Protein AF-A0A2V9P6G7-F1 (afdb_monomer)

Foldseek 3Di:
DCQQQVDDDDDDALEAEDEDEDQDCVVVVVVQVVVVVVVQWADDPPPQWIWGQDPPRRTRIYGHHYDHNQDDVQWHAHDDVSPDIDGNQLVVLQQVPFDWGDPDPPDIDTDGDLLSVLLRLLRVCLVPVVVCVSVVVNLCSLQCQCSRPNVVVCVPPVVVLCVVVVNPSSSSRNVVSVVVNVVSHDPVSVVVSVVSVVD

Nearest PDB structures (foldseek):
  1r9c-assembly1_A  TM=4.355E-01  e=5.573E+00  Mesorhizobium loti
  2p7q-assembly4_B  TM=4.528E-01  e=8.979E+00  Listeria monocytogenes EGD-e
  5obv-assembly1_A  TM=2.017E-01  e=7.970E+00  Mycoplasmoides genitalium G37

Secondary structure (DSSP, 8-state):
-HHHH-PPP-S---EEEEEEEESSHHHHHHHHHHHHHTTSEEE-SSTTEEEEE-GGG-EEEEEEEEEETT-BTTEEE-TTT---EEE-TTHHHHHHTPEEEEEETTEEEEE--HHHHHHHHHHHHHHTGGG--SHHHHHHHHHHSTTTTTHHHHHHT-HHHHHHTTT-HHHHHHHHHHHHHHHHS-HHHHHHHHHHHH-

Structure (mmCIF, N/CA/C/O backbone):
data_AF-A0A2V9P6G7-F1
#
_entry.id   AF-A0A2V9P6G7-F1
#
loop_
_atom_site.group_PDB
_atom_site.id
_atom_site.type_symbol
_atom_site.label_atom_id
_atom_site.label_alt_id
_atom_site.label_comp_id
_atom_site.label_asym_id
_atom_site.label_entity_id
_atom_site.label_seq_id
_atom_site.pdbx_PDB_ins_code
_atom_site.Cartn_x
_atom_site.Cartn_y
_atom_site.Cartn_z
_atom_site.occupancy
_atom_site.B_iso_or_equiv
_atom_site.auth_seq_id
_atom_site.auth_comp_id
_atom_site.auth_asym_id
_atom_site.auth_atom_id
_atom_site.pdbx_PDB_model_num
ATOM 1 N N . LEU A 1 1 ? 5.703 -11.146 0.664 1.00 52.84 1 LEU A N 1
ATOM 2 C CA . LEU A 1 1 ? 6.787 -11.744 -0.151 1.00 52.84 1 LEU A CA 1
ATOM 3 C C . LEU A 1 1 ? 6.918 -13.247 0.085 1.00 52.84 1 LEU A C 1
ATOM 5 O O . LEU A 1 1 ? 7.016 -13.969 -0.888 1.00 52.84 1 LEU A O 1
ATOM 9 N N . GLU A 1 2 ? 6.855 -13.735 1.324 1.00 52.25 2 GLU A N 1
ATOM 10 C CA . GLU A 1 2 ? 6.930 -15.176 1.631 1.00 52.25 2 GLU A CA 1
ATOM 11 C C . GLU A 1 2 ? 5.787 -15.999 1.018 1.00 52.25 2 GLU A C 1
ATOM 13 O O . GLU A 1 2 ? 6.025 -16.822 0.142 1.00 52.25 2 GLU A O 1
ATOM 18 N N . ASN A 1 3 ? 4.536 -15.688 1.367 1.00 49.66 3 ASN A N 1
ATOM 19 C CA . ASN A 1 3 ? 3.371 -16.482 0.944 1.00 49.66 3 ASN A CA 1
ATOM 20 C C . ASN A 1 3 ? 3.021 -16.387 -0.553 1.00 49.66 3 ASN A C 1
ATOM 22 O O . ASN A 1 3 ? 2.183 -17.142 -1.027 1.00 49.66 3 ASN A O 1
ATOM 26 N N . ILE A 1 4 ? 3.618 -15.443 -1.285 1.00 58.00 4 ILE A N 1
ATOM 27 C CA . ILE A 1 4 ? 3.311 -15.195 -2.708 1.00 58.00 4 ILE A CA 1
ATOM 28 C C . ILE A 1 4 ? 4.534 -15.460 -3.594 1.00 58.00 4 ILE A C 1
ATOM 30 O O . ILE A 1 4 ? 4.393 -15.955 -4.703 1.00 58.00 4 ILE A O 1
ATOM 34 N N . PHE A 1 5 ? 5.739 -15.153 -3.106 1.00 61.59 5 PHE A N 1
ATOM 35 C CA . PHE A 1 5 ? 6.980 -15.179 -3.887 1.00 61.59 5 PHE A CA 1
ATOM 36 C C . PHE A 1 5 ? 8.088 -16.021 -3.225 1.00 61.59 5 PHE A C 1
ATOM 38 O O . PHE A 1 5 ? 9.247 -15.912 -3.611 1.00 61.59 5 PHE A O 1
ATOM 45 N N . GLY A 1 6 ? 7.773 -16.819 -2.195 1.00 54.56 6 GLY A N 1
ATOM 46 C CA . GLY A 1 6 ? 8.700 -17.787 -1.593 1.00 54.56 6 GLY A CA 1
ATOM 47 C C . GLY A 1 6 ? 9.926 -17.191 -0.890 1.00 54.56 6 GLY A C 1
ATOM 48 O O . GLY A 1 6 ? 10.924 -17.885 -0.711 1.00 54.56 6 GLY A O 1
ATOM 49 N N . ARG A 1 7 ? 9.897 -15.906 -0.511 1.00 63.16 7 ARG A N 1
ATOM 50 C CA . ARG A 1 7 ? 11.056 -15.232 0.106 1.00 63.16 7 ARG A CA 1
ATOM 51 C C . ARG A 1 7 ? 11.078 -15.342 1.631 1.00 63.16 7 ARG A C 1
ATOM 53 O O . ARG A 1 7 ? 10.016 -15.215 2.236 1.00 63.16 7 ARG A O 1
ATOM 60 N N . PRO A 1 8 ? 12.265 -15.463 2.260 1.00 50.56 8 PRO A N 1
ATOM 61 C CA . PRO A 1 8 ? 12.380 -15.506 3.713 1.00 50.56 8 PRO A CA 1
ATOM 62 C C . PRO A 1 8 ? 11.760 -14.258 4.360 1.00 50.56 8 PRO A C 1
ATOM 64 O O . PRO A 1 8 ? 11.851 -13.160 3.789 1.00 50.56 8 PRO A O 1
ATOM 67 N N . PRO A 1 9 ? 11.133 -14.406 5.541 1.00 55.50 9 PRO A N 1
ATOM 68 C CA . PRO A 1 9 ? 10.479 -13.301 6.216 1.00 55.50 9 PRO A CA 1
ATOM 69 C C . PRO A 1 9 ? 11.482 -12.174 6.469 1.00 55.50 9 PRO A C 1
ATOM 71 O O . PRO A 1 9 ? 12.609 -12.390 6.921 1.00 55.50 9 PRO A O 1
ATOM 74 N N . GLY A 1 10 ? 11.067 -10.954 6.127 1.00 57.47 10 GLY A N 1
ATOM 75 C CA . GLY A 1 10 ? 11.838 -9.748 6.397 1.00 57.47 10 GLY A CA 1
ATOM 76 C C . GLY A 1 10 ? 11.883 -9.416 7.890 1.00 57.47 10 GLY A C 1
ATOM 77 O O . GLY A 1 10 ? 11.559 -10.225 8.758 1.00 57.47 10 GLY A O 1
ATOM 78 N N . LYS A 1 11 ? 12.277 -8.177 8.196 1.00 54.84 11 LYS A N 1
ATOM 79 C CA . LYS A 1 11 ? 12.273 -7.624 9.556 1.00 54.84 11 LYS A CA 1
ATOM 80 C C . LYS A 1 11 ? 10.936 -7.928 10.248 1.00 54.84 11 LYS A C 1
ATOM 82 O O . LYS A 1 11 ? 9.885 -7.717 9.651 1.00 54.84 11 LYS A O 1
ATOM 87 N N . LEU A 1 12 ? 10.983 -8.386 11.502 1.00 57.50 12 LEU A N 1
ATOM 88 C CA . LEU A 1 12 ? 9.785 -8.591 12.315 1.00 57.50 12 LEU A CA 1
ATOM 89 C C . LEU A 1 12 ? 9.021 -7.258 12.416 1.00 57.50 12 LEU A C 1
ATOM 91 O O . LEU A 1 12 ? 9.464 -6.342 13.114 1.00 57.50 12 LEU A O 1
ATOM 95 N N . THR A 1 13 ? 7.909 -7.141 11.695 1.00 64.12 13 THR A N 1
ATOM 96 C CA . THR A 1 13 ? 6.971 -6.024 11.833 1.00 64.12 13 THR A CA 1
ATOM 97 C C . THR A 1 13 ? 6.096 -6.288 13.055 1.00 64.12 13 THR A C 1
ATOM 99 O O . THR A 1 13 ? 5.686 -7.420 13.319 1.00 64.12 13 THR A O 1
ATOM 102 N N . ARG A 1 14 ? 5.907 -5.255 13.879 1.00 76.94 14 ARG A N 1
ATOM 103 C CA . ARG A 1 14 ? 5.054 -5.316 15.080 1.00 76.94 14 ARG A CA 1
ATOM 104 C C . ARG A 1 14 ? 3.723 -4.609 14.840 1.00 76.94 14 ARG A C 1
ATOM 106 O O . ARG A 1 14 ? 2.998 -4.329 15.795 1.00 76.94 14 ARG A O 1
ATOM 113 N N . ASP A 1 15 ? 3.445 -4.311 13.582 1.00 82.88 15 ASP A N 1
ATOM 114 C CA . ASP A 1 15 ? 2.340 -3.524 13.087 1.00 82.88 15 ASP A CA 1
ATOM 115 C C . ASP A 1 15 ? 1.691 -4.206 11.874 1.00 82.88 15 ASP A C 1
ATOM 117 O O . ASP A 1 15 ? 2.336 -4.907 11.102 1.00 82.88 15 ASP A O 1
ATOM 121 N N . LEU A 1 16 ? 0.377 -4.062 11.748 1.00 89.69 16 LEU A N 1
ATOM 122 C CA . LEU A 1 16 ? -0.405 -4.520 10.607 1.00 89.69 16 LEU A CA 1
ATOM 123 C C . LEU A 1 16 ? -1.285 -3.367 10.140 1.00 89.69 16 LEU A C 1
ATOM 125 O O . LEU A 1 16 ? -2.073 -2.853 10.930 1.00 89.69 16 LEU A O 1
ATOM 129 N N . ASP A 1 17 ? -1.189 -3.009 8.865 1.00 92.88 17 ASP A N 1
ATOM 130 C CA . ASP A 1 17 ? -2.010 -1.967 8.251 1.00 92.88 17 ASP A CA 1
ATOM 131 C C . ASP A 1 17 ? -3.204 -2.586 7.513 1.00 92.88 17 ASP A C 1
ATOM 133 O O . ASP A 1 17 ? -3.034 -3.386 6.590 1.00 92.88 17 ASP A O 1
ATOM 137 N N . PHE A 1 18 ? -4.421 -2.192 7.887 1.00 95.25 18 PHE A N 1
ATOM 138 C CA . PHE A 1 18 ? -5.657 -2.589 7.215 1.00 95.25 18 PHE A CA 1
ATOM 139 C C . PHE A 1 18 ? -6.367 -1.367 6.639 1.00 95.25 18 PHE A C 1
ATOM 141 O O . PHE A 1 18 ? -6.941 -0.564 7.374 1.00 95.25 18 PHE A O 1
ATOM 148 N N . GLY A 1 19 ? -6.373 -1.267 5.309 1.00 95.62 19 GLY A N 1
ATOM 149 C CA . GLY A 1 19 ? -7.224 -0.338 4.570 1.00 95.62 19 GLY A CA 1
ATOM 150 C C . GLY A 1 19 ? -8.615 -0.930 4.342 1.00 95.62 19 GLY A C 1
ATOM 151 O O . GLY A 1 19 ? -8.724 -2.055 3.858 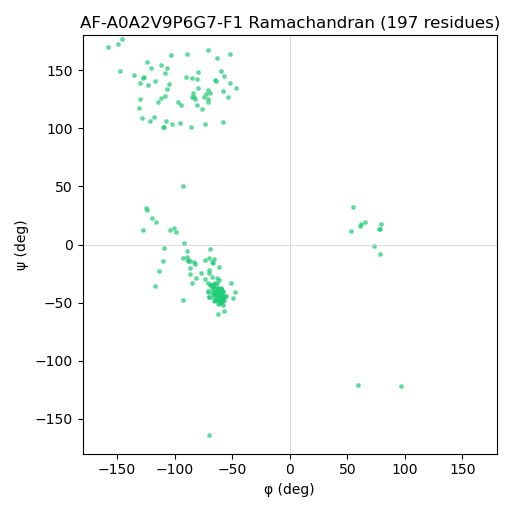1.00 95.62 19 GLY A O 1
ATOM 152 N N . PHE A 1 20 ? -9.685 -0.196 4.648 1.00 94.50 20 PHE A N 1
ATOM 153 C CA . PHE A 1 20 ? -11.051 -0.669 4.394 1.00 94.50 20 PHE A CA 1
ATOM 154 C C . PHE A 1 20 ? -12.018 0.459 4.042 1.00 94.50 20 PHE A C 1
ATOM 156 O O . PHE A 1 20 ? -11.889 1.597 4.489 1.00 94.50 20 PHE A O 1
ATOM 163 N N . VAL A 1 21 ? -13.014 0.120 3.224 1.00 96.19 21 VAL A N 1
ATOM 164 C CA . VAL A 1 21 ? -14.021 1.074 2.763 1.00 96.19 21 VAL A CA 1
ATOM 165 C C . VAL A 1 21 ? -15.096 1.237 3.830 1.00 96.19 21 VAL A C 1
ATOM 167 O O . VAL A 1 21 ? -15.725 0.256 4.221 1.00 96.19 21 VAL A O 1
ATOM 170 N N . LEU A 1 22 ? -15.345 2.474 4.248 1.00 95.44 22 LEU A N 1
ATOM 171 C CA . LEU A 1 22 ? -16.449 2.838 5.130 1.00 95.44 22 LEU A CA 1
ATOM 172 C C . LEU A 1 22 ? -17.375 3.851 4.473 1.00 95.44 22 LEU A C 1
ATOM 174 O O . LEU A 1 22 ? -16.946 4.664 3.655 1.00 95.44 22 LEU A O 1
ATOM 178 N N . SER A 1 23 ? -18.644 3.832 4.871 1.00 95.25 23 SER A N 1
ATOM 179 C CA . SER A 1 23 ? -19.607 4.870 4.488 1.00 95.25 23 SER A CA 1
ATOM 180 C C . SER A 1 23 ? -19.547 6.089 5.409 1.00 95.25 23 SER A C 1
ATOM 182 O O . SER A 1 23 ? -19.775 7.200 4.947 1.00 95.25 23 SER A O 1
ATOM 184 N N . ASP A 1 24 ? -19.253 5.884 6.695 1.00 96.19 24 ASP A N 1
ATOM 185 C CA . ASP A 1 24 ? -19.234 6.931 7.717 1.00 96.19 24 ASP A CA 1
ATOM 186 C C . ASP A 1 24 ? -18.358 6.541 8.926 1.00 96.19 24 ASP A C 1
ATOM 188 O O . ASP A 1 24 ? -17.932 5.392 9.083 1.00 96.19 24 ASP A O 1
ATOM 192 N N . TRP A 1 25 ? -18.104 7.507 9.810 1.00 96.19 25 TRP A N 1
ATOM 193 C CA . TRP A 1 25 ? -17.301 7.313 11.021 1.00 96.19 25 TRP A CA 1
ATOM 194 C C . TRP A 1 25 ? -17.977 6.449 12.094 1.00 96.19 25 TRP A C 1
ATOM 196 O O . TRP A 1 25 ? -17.287 5.830 12.902 1.00 96.19 25 TRP A O 1
ATOM 206 N N . LYS A 1 26 ? -19.309 6.323 12.087 1.00 95.81 26 LYS A N 1
ATOM 207 C CA . LYS A 1 26 ? -20.017 5.450 13.033 1.00 95.81 26 LYS A CA 1
ATOM 208 C C . LYS A 1 26 ? -19.687 3.982 12.759 1.00 95.81 26 LYS A C 1
ATOM 210 O O . LYS A 1 26 ? -19.556 3.195 13.695 1.00 95.81 26 LYS A O 1
ATOM 215 N N . GLN A 1 27 ? -19.502 3.601 11.495 1.00 95.44 27 GLN A N 1
ATOM 216 C CA . GLN A 1 27 ? -19.004 2.267 11.148 1.00 95.44 27 GLN A CA 1
ATOM 217 C C . GLN A 1 27 ? -17.586 2.020 11.689 1.00 95.44 27 GLN A C 1
ATOM 219 O O . GLN A 1 27 ? -17.318 0.927 12.188 1.00 95.44 27 GLN A O 1
ATOM 224 N N . PHE A 1 28 ? -16.706 3.028 11.657 1.00 94.94 28 PHE A N 1
ATOM 225 C CA . PHE A 1 28 ? -15.355 2.933 12.226 1.00 94.94 28 PHE A CA 1
ATOM 226 C C . PHE A 1 28 ? -15.402 2.672 13.737 1.00 94.94 28 PHE A C 1
ATOM 228 O O . PHE A 1 28 ? -14.776 1.733 14.234 1.00 94.94 28 PHE A O 1
ATOM 235 N N . GLU A 1 29 ? -16.185 3.472 14.463 1.00 93.88 29 GLU A N 1
ATOM 236 C CA . GLU A 1 29 ? -16.370 3.334 15.910 1.00 93.88 29 GLU A CA 1
ATOM 237 C C . GLU A 1 29 ? -16.927 1.953 16.277 1.00 93.88 29 GLU A C 1
ATOM 239 O O . GLU A 1 29 ? -16.394 1.282 17.164 1.00 93.88 29 GLU A O 1
ATOM 244 N N . ASN A 1 30 ? -17.945 1.488 15.546 1.00 95.44 30 ASN A N 1
ATOM 245 C CA . ASN A 1 30 ? -18.548 0.172 15.751 1.00 95.44 30 ASN A CA 1
ATOM 246 C C . ASN A 1 30 ? -17.557 -0.969 15.501 1.00 95.44 30 ASN A C 1
ATOM 248 O O . ASN A 1 30 ? -17.515 -1.916 16.288 1.00 95.44 30 ASN A O 1
ATOM 252 N N . LEU A 1 31 ? -16.749 -0.893 14.437 1.00 94.69 31 LEU A N 1
ATOM 253 C CA . LEU A 1 31 ? -15.712 -1.887 14.152 1.00 94.69 31 LEU A CA 1
ATOM 254 C C . LEU A 1 31 ? -14.704 -1.954 15.302 1.00 94.69 31 LEU A C 1
ATOM 256 O O . LEU A 1 31 ? -14.441 -3.034 15.835 1.00 94.69 31 LEU A O 1
ATOM 260 N N . LYS A 1 32 ? -14.179 -0.798 15.724 1.00 94.75 32 LYS A N 1
ATOM 261 C CA . LYS A 1 32 ? -13.193 -0.713 16.806 1.00 94.75 32 LYS A CA 1
ATOM 262 C C . LYS A 1 32 ? -13.760 -1.256 18.121 1.00 94.75 32 LYS A C 1
ATOM 264 O O . LYS A 1 32 ? -13.109 -2.066 18.781 1.00 94.75 32 LYS A O 1
ATOM 269 N N . ALA A 1 33 ? -14.989 -0.873 18.470 1.00 95.44 33 ALA A N 1
ATOM 270 C CA . ALA A 1 33 ? -15.686 -1.376 19.652 1.00 95.44 33 ALA A CA 1
ATOM 271 C C . ALA A 1 33 ? -15.921 -2.893 19.584 1.00 95.44 33 ALA A C 1
ATOM 273 O O . ALA A 1 33 ? -15.690 -3.595 20.568 1.00 95.44 33 ALA A O 1
ATOM 274 N N . THR A 1 34 ? -16.313 -3.412 18.417 1.00 97.12 34 THR A N 1
ATOM 275 C CA . THR A 1 34 ? -16.538 -4.849 18.203 1.00 97.12 34 THR A CA 1
ATOM 276 C C . THR A 1 34 ? -15.246 -5.637 18.392 1.00 97.12 34 THR A C 1
ATOM 278 O O . THR A 1 34 ? -15.241 -6.600 19.157 1.00 97.12 34 THR A O 1
ATOM 281 N N . LEU A 1 35 ? -14.135 -5.202 17.786 1.00 96.69 35 LEU A N 1
ATOM 282 C CA . LEU A 1 35 ? -12.823 -5.834 17.966 1.00 96.69 35 LEU A CA 1
ATOM 283 C C . LEU A 1 35 ? -12.421 -5.877 19.445 1.00 96.69 35 LEU A C 1
ATOM 285 O O . LEU A 1 35 ? -12.058 -6.939 19.949 1.00 96.69 35 LEU A O 1
ATOM 289 N N . ILE A 1 36 ? -12.552 -4.759 20.163 1.00 96.06 36 ILE A N 1
ATOM 290 C CA . ILE A 1 36 ? -12.227 -4.683 21.596 1.00 96.06 36 ILE A CA 1
ATOM 291 C C . ILE A 1 36 ? -13.132 -5.611 22.421 1.00 96.06 36 ILE A C 1
ATOM 293 O O . ILE A 1 36 ? -12.649 -6.327 23.297 1.00 96.06 36 ILE A O 1
ATOM 297 N N . SER A 1 37 ? -14.430 -5.674 22.106 1.00 97.25 37 SER A N 1
ATOM 298 C CA . SER A 1 37 ? -15.395 -6.514 22.831 1.00 97.25 37 SER A CA 1
ATOM 299 C C . SER A 1 37 ? -15.090 -8.015 22.770 1.00 97.25 37 SER A C 1
ATOM 301 O O . SER A 1 37 ? -15.530 -8.764 23.638 1.00 97.25 37 SER A O 1
ATOM 303 N N . THR A 1 38 ? -14.282 -8.463 21.799 1.00 96.44 38 THR A N 1
ATOM 304 C CA . THR A 1 38 ? -13.824 -9.862 21.726 1.00 96.44 38 THR A CA 1
ATOM 305 C C . THR A 1 38 ? -12.884 -10.258 22.869 1.00 96.44 38 THR A C 1
ATOM 307 O O . THR A 1 38 ? -12.592 -11.442 23.034 1.00 96.44 38 THR A O 1
ATOM 310 N N . GLY A 1 39 ? -12.337 -9.287 23.611 1.00 94.69 39 GLY A N 1
ATOM 311 C CA . GLY A 1 39 ? -11.300 -9.503 24.624 1.00 94.69 39 GLY A CA 1
ATOM 312 C C . GLY A 1 39 ? -9.913 -9.817 24.048 1.00 94.69 39 GLY A C 1
ATOM 313 O O . GLY A 1 39 ? -8.960 -9.969 24.808 1.00 94.69 39 GLY A O 1
ATOM 314 N N . ARG A 1 40 ? -9.773 -9.900 22.716 1.00 95.19 40 ARG A N 1
ATOM 315 C CA . ARG A 1 40 ? -8.489 -10.128 22.028 1.00 95.19 40 ARG A CA 1
ATOM 316 C C . ARG A 1 40 ? -7.782 -8.838 21.623 1.00 95.19 40 ARG A C 1
ATOM 318 O O . ARG A 1 40 ? -6.622 -8.891 21.223 1.00 95.19 40 ARG A O 1
ATOM 325 N N . PHE A 1 41 ? -8.464 -7.699 21.699 1.00 96.62 41 PHE A N 1
ATOM 326 C CA . PHE A 1 41 ? -7.927 -6.400 21.311 1.00 96.62 41 PHE A CA 1
ATOM 327 C C . PHE A 1 41 ? -8.091 -5.386 22.438 1.00 96.62 41 PHE A C 1
ATOM 329 O O . PHE A 1 41 ? -9.120 -5.358 23.106 1.00 96.62 41 PHE A O 1
ATOM 336 N N . ASN A 1 42 ? -7.098 -4.514 22.591 1.00 95.56 42 ASN A N 1
ATOM 337 C CA . ASN A 1 42 ? -7.156 -3.355 23.476 1.00 95.56 42 ASN A CA 1
ATOM 338 C C . ASN A 1 42 ? -7.170 -2.056 22.664 1.00 95.56 42 ASN A C 1
ATOM 340 O O . ASN A 1 42 ? -6.664 -2.002 21.541 1.00 95.56 42 ASN A O 1
ATOM 344 N N . ALA A 1 43 ? -7.729 -0.994 23.243 1.00 94.06 43 ALA A N 1
ATOM 345 C CA . ALA A 1 43 ? -7.602 0.343 22.678 1.00 94.06 43 ALA A CA 1
ATOM 346 C C . ALA A 1 43 ? -6.134 0.807 22.713 1.00 94.06 43 ALA A C 1
ATOM 348 O O . ALA A 1 43 ? -5.424 0.565 23.689 1.00 94.06 43 ALA A O 1
ATOM 349 N N . ASP A 1 44 ? -5.705 1.499 21.659 1.00 94.00 44 ASP A N 1
ATOM 350 C CA . ASP A 1 44 ? -4.430 2.215 21.607 1.00 94.00 44 ASP A CA 1
ATOM 351 C C . ASP A 1 44 ? -4.657 3.728 21.794 1.00 94.00 44 ASP A C 1
ATOM 353 O O . ASP A 1 44 ? -5.778 4.223 21.649 1.00 94.00 44 ASP A O 1
ATOM 357 N N . ARG A 1 45 ? -3.589 4.471 22.108 1.00 91.31 45 ARG A N 1
ATOM 358 C CA . ARG A 1 45 ? -3.616 5.942 22.155 1.00 91.31 45 ARG A CA 1
ATOM 359 C C . ARG A 1 45 ? -3.779 6.548 20.763 1.00 91.31 45 ARG A C 1
ATOM 361 O O . ARG A 1 45 ? -4.405 7.593 20.629 1.00 91.31 45 ARG A O 1
ATOM 368 N N . ALA A 1 46 ? -3.204 5.912 19.748 1.00 91.50 46 ALA A N 1
ATOM 369 C CA . ALA A 1 46 ? -3.397 6.282 18.361 1.00 91.50 46 ALA A CA 1
ATOM 370 C C . ALA A 1 46 ? -4.828 5.917 17.932 1.00 91.50 46 ALA A C 1
ATOM 372 O O . ALA A 1 46 ? -5.264 4.769 18.052 1.00 91.50 46 ALA A O 1
ATOM 373 N N . ILE A 1 47 ? -5.587 6.905 17.454 1.00 91.19 47 ILE A N 1
ATOM 374 C CA . ILE A 1 47 ? -7.021 6.750 17.174 1.00 91.19 47 ILE A CA 1
ATOM 375 C C . ILE A 1 47 ? -7.299 5.710 16.084 1.00 91.19 47 ILE A C 1
ATOM 377 O O . ILE A 1 47 ? -8.267 4.952 16.185 1.00 91.19 47 ILE A O 1
ATOM 381 N N . GLN A 1 48 ? -6.400 5.600 15.114 1.00 92.69 48 GLN A N 1
ATOM 382 C CA . GLN A 1 48 ? -6.439 4.609 14.052 1.00 92.69 48 GLN A CA 1
ATOM 383 C C . GLN A 1 48 ? -6.072 3.196 14.527 1.00 92.69 48 GLN A C 1
ATOM 385 O O . GLN A 1 48 ? -6.330 2.245 13.809 1.00 92.69 48 GLN A O 1
ATOM 390 N N . ARG A 1 49 ? -5.499 3.014 15.724 1.00 94.94 49 ARG A N 1
ATOM 391 C CA . ARG A 1 49 ? -4.899 1.736 16.131 1.00 94.94 49 ARG A CA 1
ATOM 392 C C . ARG A 1 49 ? -5.703 0.986 17.195 1.00 94.94 49 ARG A C 1
ATOM 394 O O . ARG A 1 49 ? -6.326 1.579 18.086 1.00 94.94 49 ARG A O 1
ATOM 401 N N . VAL A 1 50 ? -5.647 -0.343 17.119 1.00 96.25 50 VAL A N 1
ATOM 402 C CA . VAL A 1 50 ? -5.963 -1.286 18.205 1.00 96.25 50 VAL A CA 1
ATOM 403 C C . VAL A 1 50 ? -4.773 -2.212 18.460 1.00 96.25 50 VAL A C 1
ATOM 405 O O . VAL A 1 50 ? -3.935 -2.412 17.586 1.00 96.25 50 VAL A O 1
ATOM 408 N N . LEU A 1 51 ? -4.684 -2.782 19.659 1.00 95.56 51 LEU A N 1
ATOM 409 C CA . LEU A 1 51 ? -3.603 -3.687 20.052 1.00 95.56 51 LEU A CA 1
ATOM 410 C C . LEU A 1 51 ? -4.113 -5.122 20.132 1.00 95.56 51 LEU A C 1
ATOM 412 O O . LEU A 1 51 ? -4.793 -5.476 21.098 1.00 95.56 51 LEU A O 1
ATOM 416 N N . TYR A 1 52 ? -3.753 -5.953 19.157 1.00 95.00 52 TYR A N 1
ATOM 417 C CA . TYR A 1 52 ? -4.030 -7.385 19.193 1.00 95.00 52 TYR A CA 1
ATOM 418 C C . TYR A 1 52 ? -3.159 -8.076 20.245 1.00 95.00 52 TYR A C 1
ATOM 420 O O . TYR A 1 52 ? -1.932 -7.957 20.223 1.00 95.00 52 TYR A O 1
ATOM 428 N N . GLN A 1 53 ? -3.794 -8.801 21.162 1.00 92.06 53 GLN A N 1
ATOM 429 C CA . GLN A 1 53 ? -3.139 -9.546 22.232 1.00 92.06 53 GLN A CA 1
ATOM 430 C C . GLN A 1 53 ? -2.721 -10.929 21.719 1.00 92.06 53 GLN A C 1
ATOM 432 O O . GLN A 1 53 ? -3.537 -11.846 21.622 1.00 92.06 53 GLN A O 1
ATOM 437 N N . HIS A 1 54 ? -1.440 -11.080 21.388 1.00 84.62 54 HIS A N 1
ATOM 438 C CA . HIS A 1 54 ? -0.850 -12.361 21.016 1.00 84.62 54 HIS A CA 1
ATOM 439 C C . HIS A 1 54 ? -0.316 -13.107 22.254 1.00 84.62 54 HIS A C 1
ATOM 441 O O . HIS A 1 54 ? -0.141 -12.543 23.339 1.00 84.62 54 HIS A O 1
ATOM 447 N N . SER A 1 55 ? -0.060 -14.409 22.116 1.00 81.06 55 SER A N 1
ATOM 448 C CA . SER A 1 55 ? 0.447 -15.244 23.209 1.00 81.06 55 SER A CA 1
ATOM 449 C C . SER A 1 55 ? 1.794 -14.752 23.752 1.00 81.06 55 SER A C 1
ATOM 451 O O . SER A 1 55 ? 2.609 -14.191 23.022 1.00 81.06 55 SER A O 1
ATOM 453 N N . GLY A 1 56 ? 2.039 -14.987 25.045 1.00 78.69 56 GLY A N 1
ATOM 454 C CA . GLY A 1 56 ? 3.298 -14.615 25.703 1.00 78.69 56 GLY A CA 1
ATOM 455 C C . GLY A 1 56 ? 3.414 -13.135 26.085 1.00 78.69 56 GLY A C 1
ATOM 456 O O . GLY A 1 56 ? 4.520 -12.664 26.329 1.00 78.69 56 GLY A O 1
ATOM 457 N N . GLY A 1 57 ? 2.298 -12.395 26.131 1.00 80.00 57 GLY A N 1
ATOM 458 C CA . GLY A 1 57 ? 2.283 -10.969 26.493 1.00 80.00 57 GLY A CA 1
ATOM 459 C C . GLY A 1 57 ? 2.754 -10.036 25.373 1.00 80.00 57 GLY A C 1
ATOM 460 O O . GLY A 1 57 ? 3.027 -8.862 25.618 1.00 80.00 57 GLY A O 1
ATOM 461 N N . ILE A 1 58 ? 2.860 -10.547 24.145 1.00 84.69 58 ILE A N 1
ATOM 462 C CA . ILE A 1 58 ? 3.241 -9.767 22.969 1.00 84.69 58 ILE A CA 1
ATOM 463 C C . ILE A 1 58 ? 1.984 -9.107 22.402 1.00 84.69 58 ILE A C 1
ATOM 465 O O . ILE A 1 58 ? 0.994 -9.778 22.129 1.00 84.69 58 ILE A O 1
ATOM 469 N N . SER A 1 59 ? 2.022 -7.791 22.203 1.00 89.12 59 SER A N 1
ATOM 470 C CA . SER A 1 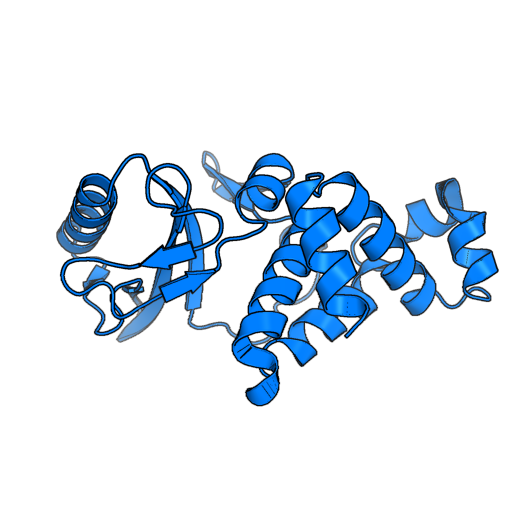59 ? 0.968 -7.064 21.490 1.00 89.12 59 SER A CA 1
ATOM 471 C C . SER A 1 59 ? 1.435 -6.674 20.091 1.00 89.12 59 SER A C 1
ATOM 473 O O . SER A 1 59 ? 2.572 -6.228 19.924 1.00 89.12 59 SER A O 1
ATOM 475 N N . VAL A 1 60 ? 0.549 -6.821 19.109 1.00 91.69 60 VAL A N 1
ATOM 476 C CA . VAL A 1 60 ? 0.747 -6.366 17.726 1.00 91.69 60 VAL A CA 1
ATOM 477 C C . VAL A 1 60 ? -0.164 -5.166 17.489 1.00 91.69 60 VAL A C 1
ATOM 479 O O . VAL A 1 60 ? -1.359 -5.227 17.784 1.00 91.69 60 VAL A O 1
ATOM 482 N N . GLY A 1 61 ? 0.398 -4.064 16.998 1.00 94.44 61 GLY A N 1
ATOM 483 C CA . GLY A 1 61 ? -0.385 -2.904 16.588 1.00 94.44 61 GLY A CA 1
ATOM 484 C C . GLY A 1 61 ? -1.154 -3.216 15.313 1.00 94.44 61 GLY A C 1
ATOM 485 O O . GLY A 1 61 ? -0.594 -3.766 14.378 1.00 94.44 61 GLY A O 1
ATOM 486 N N . VAL A 1 62 ? -2.434 -2.882 15.269 1.00 95.56 62 VAL A N 1
ATOM 487 C CA . VAL A 1 62 ? -3.253 -3.021 14.066 1.00 95.56 62 VAL A CA 1
ATOM 488 C C . VAL A 1 62 ? -3.799 -1.645 13.729 1.00 95.56 62 VAL A C 1
ATOM 490 O O . VAL A 1 62 ? -4.661 -1.131 14.446 1.00 95.56 62 VAL A O 1
ATOM 493 N N . ASP A 1 63 ? -3.248 -1.037 12.686 1.00 95.25 63 ASP A N 1
ATOM 494 C CA . ASP A 1 63 ? -3.705 0.231 12.138 1.00 95.25 63 ASP A CA 1
ATOM 495 C C . ASP A 1 63 ? -4.920 -0.010 11.246 1.00 95.25 63 ASP A C 1
ATOM 497 O O . ASP A 1 63 ? -4.889 -0.756 10.270 1.00 95.25 63 ASP A O 1
ATOM 501 N N . LEU A 1 64 ? -6.022 0.622 11.623 1.00 95.56 64 LEU A N 1
ATOM 502 C CA . LEU A 1 64 ? -7.303 0.592 10.949 1.00 95.56 64 LEU A CA 1
ATOM 503 C C . LEU A 1 64 ? -7.455 1.900 10.170 1.00 95.56 64 LEU A C 1
ATOM 505 O O . LEU A 1 64 ? -7.726 2.951 10.756 1.00 95.56 64 LEU A O 1
ATOM 509 N N . ILE A 1 65 ? -7.271 1.835 8.855 1.00 96.50 65 ILE A N 1
ATOM 510 C CA . ILE A 1 65 ? -7.242 2.998 7.968 1.00 96.50 65 ILE A CA 1
ATOM 511 C C . ILE A 1 65 ? -8.511 2.993 7.102 1.00 96.50 65 ILE A C 1
ATOM 513 O O . ILE A 1 65 ? -8.600 2.236 6.130 1.00 96.50 65 ILE A O 1
ATOM 517 N N . PRO A 1 66 ? -9.529 3.802 7.442 1.00 96.75 66 PRO A N 1
ATOM 518 C CA . PRO A 1 66 ? -10.747 3.859 6.659 1.00 96.75 66 PRO A CA 1
ATOM 519 C C . PRO A 1 66 ? -10.557 4.734 5.414 1.00 96.75 66 PRO A C 1
ATOM 521 O O . PRO A 1 66 ? -9.843 5.727 5.442 1.00 96.75 66 PRO A O 1
ATOM 524 N N . PHE A 1 67 ? -11.245 4.412 4.327 1.00 97.06 67 PHE A N 1
ATOM 525 C CA . PHE A 1 67 ? -11.360 5.276 3.150 1.00 97.06 67 PHE A CA 1
ATOM 526 C C . PHE A 1 67 ? -12.747 5.103 2.507 1.00 97.06 67 PHE A C 1
ATOM 528 O O . PHE A 1 67 ? -13.562 4.307 2.966 1.00 97.06 67 PHE A O 1
ATOM 535 N N . GLY A 1 68 ? -13.074 5.855 1.461 1.00 96.25 68 GLY A N 1
ATOM 536 C CA . GLY A 1 68 ? -14.404 5.899 0.851 1.00 96.25 68 GLY A CA 1
ATOM 537 C C . GLY A 1 68 ? -15.249 7.063 1.361 1.00 96.25 68 GLY A C 1
ATOM 538 O O . GLY A 1 68 ? -14.854 8.212 1.224 1.00 96.25 68 GLY A O 1
ATOM 539 N N . GLY A 1 69 ? -16.422 6.778 1.930 1.00 96.75 69 GLY A N 1
ATOM 540 C CA . GLY A 1 69 ? -17.411 7.792 2.325 1.00 96.75 69 GLY A CA 1
ATOM 541 C C . GLY A 1 69 ? -16.963 8.733 3.448 1.00 96.75 69 GLY A C 1
ATOM 542 O O . GLY A 1 69 ? -17.591 9.762 3.666 1.00 96.75 69 GLY A O 1
ATOM 543 N N . VAL A 1 70 ? -15.865 8.406 4.134 1.00 96.44 70 VAL A N 1
ATOM 544 C CA . VAL A 1 70 ? -15.243 9.255 5.163 1.00 96.44 70 VAL A CA 1
ATOM 545 C C . VAL A 1 70 ? -14.202 10.239 4.612 1.00 96.44 70 VAL A C 1
ATOM 547 O O . VAL A 1 70 ? -13.664 11.031 5.383 1.00 96.44 70 VAL A O 1
ATOM 550 N N . GLN A 1 71 ? -13.880 10.166 3.316 1.00 95.69 71 GLN A N 1
ATOM 551 C CA . GLN A 1 71 ? -12.873 11.018 2.683 1.00 95.69 71 GLN A CA 1
ATOM 552 C C . GLN A 1 71 ? -13.416 12.407 2.335 1.00 95.69 71 GLN A C 1
ATOM 554 O O . GLN A 1 71 ? -14.529 12.538 1.829 1.00 95.69 71 GLN A O 1
ATOM 559 N N . ASP A 1 72 ? -12.573 13.421 2.509 1.00 95.50 72 ASP A N 1
ATOM 560 C CA . ASP A 1 72 ? -12.682 14.726 1.861 1.00 95.50 72 ASP A CA 1
ATOM 561 C C . ASP A 1 72 ? -11.537 14.856 0.844 1.00 95.50 72 ASP A C 1
ATOM 563 O O . ASP A 1 72 ? -10.365 15.020 1.199 1.00 95.50 72 ASP A O 1
ATOM 567 N N . GLY A 1 73 ? -11.856 14.655 -0.438 1.00 94.75 73 GLY A N 1
ATOM 568 C CA . GLY A 1 73 ? -10.853 14.449 -1.483 1.00 94.75 73 GLY A CA 1
ATOM 569 C C . GLY A 1 73 ? -9.973 13.231 -1.181 1.00 94.75 73 GLY A C 1
ATOM 570 O O . GLY A 1 73 ? -10.462 12.108 -1.036 1.00 94.75 73 GLY A O 1
ATOM 571 N N . SER A 1 74 ? -8.662 13.442 -1.061 1.00 95.00 74 SER A N 1
ATOM 572 C CA . SER A 1 74 ? -7.719 12.385 -0.686 1.00 95.00 74 SER A CA 1
ATOM 573 C C . SER A 1 74 ? -7.453 12.289 0.815 1.00 95.00 74 SER A C 1
ATOM 575 O O . SER A 1 74 ? -6.642 11.464 1.224 1.00 95.00 74 SER A O 1
ATOM 577 N N . LEU A 1 75 ? -8.088 13.119 1.640 1.00 96.94 75 LEU A N 1
ATOM 578 C CA . LEU A 1 75 ? -7.800 13.207 3.067 1.00 96.94 75 LEU A CA 1
ATOM 579 C C . LEU A 1 75 ? -8.907 12.569 3.903 1.00 96.94 75 LEU A C 1
ATOM 581 O O . LEU A 1 75 ? -10.076 12.565 3.528 1.00 96.94 75 LEU A O 1
ATOM 585 N N . ILE A 1 76 ? -8.534 12.068 5.072 1.00 96.88 76 ILE A N 1
ATOM 586 C CA . ILE A 1 76 ? -9.445 11.709 6.158 1.00 96.88 76 ILE A CA 1
ATOM 587 C C . ILE A 1 76 ? -8.992 12.416 7.426 1.00 96.88 76 ILE A C 1
ATOM 589 O O . ILE A 1 76 ? -7.792 12.540 7.673 1.00 96.88 76 ILE A O 1
ATOM 593 N N . SER A 1 77 ? -9.954 12.826 8.246 1.00 96.38 77 SER A N 1
ATOM 594 C CA . SER A 1 77 ? -9.697 13.452 9.541 1.00 96.38 77 SER A CA 1
ATOM 595 C C . SER A 1 77 ? -10.541 12.767 10.604 1.00 96.38 77 SER A C 1
ATOM 597 O O . SER A 1 77 ? -11.768 12.778 10.510 1.00 96.38 77 SER A O 1
ATOM 599 N N . TRP A 1 78 ? -9.902 12.142 11.596 1.00 94.50 78 TRP A N 1
ATOM 600 C CA . TRP A 1 78 ? -10.644 11.360 12.588 1.00 94.50 78 TRP A CA 1
ATOM 601 C C . TRP A 1 78 ? -11.426 12.268 13.557 1.00 94.50 78 TRP A C 1
ATOM 603 O O . TRP A 1 78 ? -10.828 13.158 14.176 1.00 94.50 78 TRP A O 1
ATOM 613 N N . PRO A 1 79 ? -12.731 12.013 13.770 1.00 92.19 79 PRO A N 1
ATOM 614 C CA . PRO A 1 79 ? -13.540 12.747 14.734 1.00 92.19 79 PRO A CA 1
ATOM 615 C C . PRO A 1 79 ? -13.155 12.406 16.186 1.00 92.19 79 PRO A C 1
ATOM 617 O O . PRO A 1 79 ? -12.454 11.424 16.441 1.00 92.19 79 PRO A O 1
ATOM 620 N N . PRO A 1 80 ? -13.629 13.191 17.172 1.00 90.06 80 PRO A N 1
ATOM 621 C CA . PRO A 1 80 ? -14.455 14.395 17.019 1.00 90.06 80 PRO A CA 1
ATOM 622 C C . PRO A 1 80 ? -13.645 15.663 16.725 1.00 90.06 80 PRO A C 1
ATOM 624 O O . PRO A 1 80 ? -14.223 16.673 16.334 1.00 90.06 80 PRO A O 1
ATOM 627 N N . HIS A 1 81 ? -12.329 15.628 16.938 1.00 88.12 81 HIS A N 1
ATOM 628 C CA . HIS A 1 81 ? -11.485 16.819 16.862 1.00 88.12 81 HIS A CA 1
ATOM 629 C C . HIS A 1 81 ? -10.983 17.115 15.447 1.00 88.12 81 HIS A C 1
ATOM 631 O O . HIS A 1 81 ? -10.732 18.271 15.137 1.00 88.12 81 HIS A O 1
ATOM 637 N N . ASN A 1 82 ? -10.887 16.103 14.576 1.00 88.12 82 ASN A N 1
ATOM 638 C CA . ASN A 1 82 ? -10.363 16.222 13.210 1.00 88.12 82 ASN A CA 1
ATOM 639 C C . ASN A 1 82 ? -8.897 16.695 13.133 1.00 88.12 82 ASN A C 1
ATOM 641 O O . ASN A 1 82 ? -8.428 17.065 12.060 1.00 88.12 82 ASN A O 1
ATOM 645 N N . ASP A 1 83 ? -8.161 16.634 14.248 1.00 88.94 83 ASP A N 1
ATOM 646 C CA . ASP A 1 83 ? -6.761 17.069 14.339 1.00 88.94 83 ASP A CA 1
ATOM 647 C C . ASP A 1 83 ? -5.783 16.054 13.726 1.00 88.94 83 ASP A C 1
ATOM 649 O O . ASP A 1 83 ? -4.669 16.406 13.335 1.00 88.94 83 ASP A O 1
ATOM 653 N N . PHE A 1 84 ? -6.178 14.778 13.655 1.00 90.25 84 PHE A N 1
ATOM 654 C CA . PHE A 1 84 ? -5.383 13.737 13.012 1.00 90.25 84 PHE A CA 1
ATOM 655 C C . PHE A 1 84 ? -5.848 13.550 11.572 1.00 90.25 84 PHE A C 1
ATOM 657 O O . PHE A 1 84 ? -6.904 12.961 11.336 1.00 90.25 84 PHE A O 1
ATOM 664 N N . VAL A 1 85 ? -5.048 14.064 10.637 1.00 93.56 85 VAL A N 1
ATOM 665 C CA . VAL A 1 85 ? -5.308 14.027 9.195 1.00 93.56 85 VAL A CA 1
ATOM 666 C C . VAL A 1 85 ? -4.379 13.017 8.529 1.00 93.56 85 VAL A C 1
ATOM 668 O O . VAL A 1 85 ? -3.175 13.014 8.787 1.00 93.56 85 VAL A O 1
ATOM 671 N N . MET A 1 86 ? -4.925 12.175 7.655 1.00 95.00 86 MET A N 1
ATOM 672 C CA . MET A 1 86 ? -4.157 11.227 6.848 1.00 95.00 86 MET A CA 1
ATOM 673 C C . MET A 1 86 ? -4.561 11.330 5.385 1.00 95.00 86 MET A C 1
ATOM 675 O O . MET A 1 86 ? -5.741 11.435 5.063 1.00 95.00 86 MET A O 1
ATOM 679 N N . ASN A 1 87 ? -3.574 11.262 4.501 1.00 96.00 87 ASN A N 1
ATOM 680 C CA . ASN A 1 87 ? -3.802 11.094 3.078 1.00 96.00 87 ASN A CA 1
ATOM 681 C C . ASN A 1 87 ? -4.014 9.613 2.756 1.00 96.00 87 ASN A C 1
ATOM 683 O O . ASN A 1 87 ? -3.193 8.764 3.101 1.00 96.00 87 ASN A O 1
ATOM 687 N N . VAL A 1 88 ? -5.113 9.318 2.079 1.00 97.12 88 VAL A N 1
ATOM 688 C CA . VAL A 1 88 ? -5.495 7.987 1.604 1.00 97.12 88 VAL A CA 1
ATOM 689 C C . VAL A 1 88 ? -5.622 7.949 0.076 1.00 97.12 88 VAL A C 1
ATOM 691 O O . VAL A 1 88 ? -6.290 7.074 -0.482 1.00 97.12 88 VAL A O 1
ATOM 694 N N . ALA A 1 89 ? -4.967 8.878 -0.632 1.00 97.31 89 ALA A N 1
ATOM 695 C CA . ALA A 1 89 ? -4.797 8.782 -2.080 1.00 97.31 89 ALA A CA 1
ATOM 696 C C . ALA A 1 89 ? -4.205 7.416 -2.473 1.00 97.31 89 ALA A C 1
ATOM 698 O O . ALA A 1 89 ? -3.319 6.878 -1.807 1.00 97.31 89 ALA A O 1
ATOM 699 N N . GLY A 1 90 ? -4.719 6.837 -3.558 1.00 97.50 90 GLY A N 1
ATOM 700 C CA . GLY A 1 90 ? -4.290 5.528 -4.049 1.00 97.50 90 GLY A CA 1
ATOM 701 C C . GLY A 1 90 ? -4.859 4.314 -3.301 1.00 97.50 90 GLY A C 1
ATOM 702 O O . GLY A 1 90 ? -4.704 3.202 -3.797 1.00 97.50 90 GLY A O 1
ATOM 703 N N . PHE A 1 91 ? -5.565 4.469 -2.169 1.00 98.06 91 PHE A N 1
ATOM 704 C CA . PHE A 1 91 ? -6.174 3.321 -1.464 1.00 98.06 91 PHE A CA 1
ATOM 705 C C . PHE A 1 91 ? -7.224 2.601 -2.317 1.00 98.06 91 PHE A C 1
ATOM 707 O O . PHE A 1 91 ? -7.297 1.372 -2.299 1.00 98.06 91 PHE A O 1
ATOM 714 N N . ARG A 1 92 ? -8.015 3.352 -3.097 1.00 97.69 92 ARG A N 1
ATOM 715 C CA . ARG A 1 92 ? -8.980 2.778 -4.047 1.00 97.69 92 ARG A CA 1
ATOM 716 C C . ARG A 1 92 ? -8.276 1.955 -5.124 1.00 97.69 92 ARG A C 1
ATOM 718 O O . ARG A 1 92 ? -8.620 0.791 -5.293 1.00 97.69 92 ARG A O 1
ATOM 725 N N . ASP A 1 93 ? -7.262 2.531 -5.771 1.00 98.19 93 ASP A N 1
ATOM 726 C CA . ASP A 1 93 ? -6.477 1.864 -6.817 1.00 98.19 93 ASP A CA 1
ATOM 727 C C . ASP A 1 93 ? -5.791 0.593 -6.275 1.00 98.19 93 ASP A C 1
ATOM 729 O O . ASP A 1 93 ? -5.803 -0.462 -6.911 1.00 98.19 93 ASP A O 1
ATOM 733 N N . ALA A 1 94 ? -5.233 0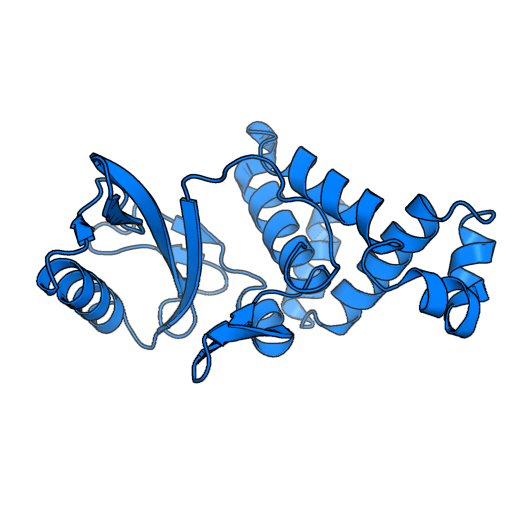.664 -5.061 1.00 98.19 94 ALA A N 1
ATOM 734 C CA . ALA A 1 94 ? -4.589 -0.466 -4.396 1.00 98.19 94 ALA A CA 1
ATOM 735 C C . ALA A 1 94 ? -5.577 -1.587 -4.031 1.00 98.19 94 ALA A C 1
ATOM 737 O O . ALA A 1 94 ? -5.214 -2.758 -4.123 1.00 98.19 94 ALA A O 1
ATOM 738 N N . LEU A 1 95 ? -6.811 -1.249 -3.636 1.00 97.75 95 LEU A N 1
ATOM 739 C CA . LEU A 1 95 ? -7.860 -2.237 -3.372 1.00 97.75 95 LEU A CA 1
ATOM 740 C C . LEU A 1 95 ? -8.348 -2.899 -4.667 1.00 97.75 95 LEU A C 1
ATOM 742 O O . LEU A 1 95 ? -8.494 -4.116 -4.711 1.00 97.75 95 LEU A O 1
ATOM 746 N N . GLU A 1 96 ? -8.598 -2.116 -5.717 1.00 97.19 96 GLU A N 1
ATOM 747 C CA . GLU A 1 96 ? -9.114 -2.624 -6.998 1.00 97.19 96 GLU A CA 1
ATOM 748 C C . GLU A 1 96 ? -8.100 -3.508 -7.736 1.00 97.19 96 GLU A C 1
ATOM 750 O O . GLU A 1 96 ? -8.484 -4.432 -8.449 1.00 97.19 96 GLU A O 1
ATOM 755 N N . SER A 1 97 ? -6.806 -3.271 -7.515 1.00 97.31 97 SER A N 1
ATOM 756 C CA . SER A 1 97 ? -5.700 -4.075 -8.051 1.00 97.31 97 SER A CA 1
ATOM 757 C C . SER A 1 97 ? -5.103 -5.064 -7.040 1.00 97.31 97 SER A C 1
ATOM 759 O O . SER A 1 97 ? -4.001 -5.585 -7.252 1.00 97.31 97 SER A O 1
ATOM 761 N N . ALA A 1 98 ? -5.792 -5.309 -5.922 1.00 97.50 98 ALA A N 1
ATOM 762 C CA . ALA A 1 98 ? -5.299 -6.186 -4.872 1.00 97.50 98 ALA A CA 1
ATOM 763 C C . ALA A 1 98 ? -5.155 -7.633 -5.362 1.00 97.50 98 ALA A C 1
ATOM 765 O O . ALA A 1 98 ? -6.006 -8.183 -6.067 1.00 97.50 98 ALA A O 1
ATOM 766 N N . ILE A 1 99 ? -4.085 -8.283 -4.916 1.00 96.06 99 ILE A N 1
ATOM 767 C CA . ILE A 1 99 ? -3.904 -9.721 -5.096 1.00 96.06 99 ILE A CA 1
ATOM 768 C C . ILE A 1 99 ? -4.618 -10.463 -3.971 1.00 96.06 99 ILE A C 1
ATOM 770 O O . ILE A 1 99 ? -4.641 -10.018 -2.826 1.00 96.06 99 ILE A O 1
ATOM 774 N N . HIS A 1 100 ? -5.211 -11.605 -4.290 1.00 95.44 100 HIS A N 1
ATOM 775 C CA . HIS A 1 100 ? -5.956 -12.402 -3.324 1.00 95.44 100 HIS A CA 1
ATOM 776 C C . HIS A 1 100 ? -5.042 -13.474 -2.735 1.00 95.44 100 HIS A C 1
ATOM 778 O O . HIS A 1 100 ? -4.508 -14.307 -3.464 1.00 95.44 100 HIS A O 1
ATOM 784 N N . VAL A 1 101 ? -4.850 -13.437 -1.417 1.00 93.62 101 VAL A N 1
ATOM 785 C CA . VAL A 1 101 ? -3.952 -14.343 -0.696 1.00 93.62 101 VAL A CA 1
ATOM 786 C C . VAL A 1 101 ? -4.770 -15.224 0.229 1.00 93.62 101 VAL A C 1
ATOM 788 O O . VAL A 1 101 ? -5.480 -14.728 1.104 1.00 93.62 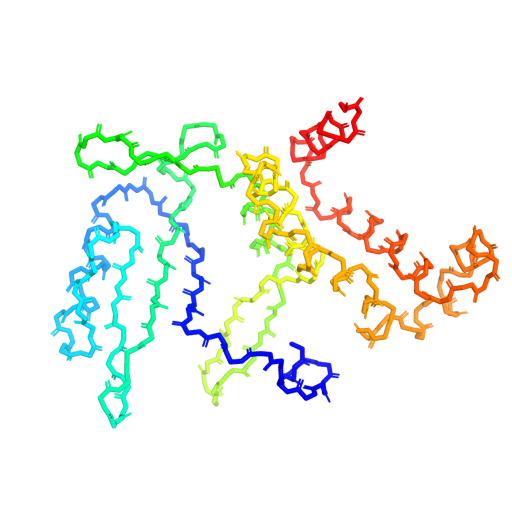101 VAL A O 1
ATOM 791 N N . GLN A 1 102 ? -4.654 -16.537 0.051 1.00 93.94 102 GLN A N 1
ATOM 792 C CA . GLN A 1 102 ? -5.216 -17.503 0.984 1.00 93.94 102 GLN A CA 1
ATOM 793 C C . GLN A 1 102 ? -4.334 -17.568 2.236 1.00 93.94 102 GLN A C 1
ATOM 795 O O . GLN A 1 102 ? -3.157 -17.915 2.155 1.00 93.94 102 GLN A O 1
ATOM 800 N N . VAL A 1 103 ? -4.896 -17.195 3.384 1.00 91.69 103 VAL A N 1
ATOM 801 C CA . VAL A 1 103 ? -4.195 -17.168 4.683 1.00 91.69 103 VAL A CA 1
ATOM 802 C C . VAL A 1 103 ? -4.693 -18.246 5.647 1.00 91.69 103 VAL A C 1
ATOM 804 O O . VAL A 1 103 ? -4.018 -18.536 6.628 1.00 91.69 103 VAL A O 1
ATOM 807 N N . ASP A 1 104 ? -5.843 -18.853 5.353 1.00 92.38 104 ASP A N 1
ATOM 808 C CA . ASP A 1 104 ? -6.364 -20.057 6.006 1.00 92.38 104 ASP A CA 1
ATOM 809 C C . ASP A 1 104 ? -7.199 -20.863 4.989 1.00 92.38 104 ASP A C 1
ATOM 811 O O . ASP A 1 104 ? -7.475 -20.392 3.883 1.00 92.38 104 ASP A O 1
ATOM 815 N N . THR A 1 105 ? -7.622 -22.070 5.356 1.00 91.75 105 THR A N 1
ATOM 816 C CA . THR A 1 105 ? -8.406 -23.007 4.533 1.00 91.75 105 THR A CA 1
ATOM 817 C C . THR A 1 105 ? -9.611 -22.325 3.885 1.00 91.75 105 THR A C 1
ATOM 819 O O . THR A 1 105 ? -9.790 -22.438 2.677 1.00 91.75 105 THR A O 1
ATOM 822 N N . ASP A 1 106 ? -10.354 -21.535 4.663 1.00 94.94 106 ASP A N 1
ATOM 823 C CA . ASP A 1 106 ? -11.573 -20.848 4.221 1.00 94.94 106 ASP A CA 1
ATOM 824 C C . ASP A 1 106 ? -11.433 -19.313 4.249 1.00 94.94 106 ASP A C 1
ATOM 826 O O . ASP A 1 106 ? -12.431 -18.591 4.280 1.00 94.94 106 ASP A O 1
ATOM 830 N N . LEU A 1 107 ? -10.197 -18.792 4.265 1.00 93.62 107 LEU A N 1
ATOM 831 C CA . LEU A 1 107 ? -9.938 -17.355 4.365 1.00 93.62 107 LEU A CA 1
ATOM 832 C C . LEU A 1 107 ? -8.984 -16.872 3.273 1.00 93.62 107 LEU A C 1
ATOM 834 O O . LEU A 1 107 ? -7.774 -17.104 3.317 1.00 93.62 107 LEU A O 1
ATOM 838 N N . VAL A 1 108 ? -9.547 -16.122 2.327 1.00 95.00 108 VAL A N 1
ATOM 839 C CA . VAL A 1 108 ? -8.816 -15.385 1.295 1.00 95.00 108 VAL A CA 1
ATOM 840 C C . VAL A 1 108 ? -8.983 -13.897 1.561 1.00 95.00 108 VAL A C 1
ATOM 842 O O . VAL A 1 108 ? -10.108 -13.413 1.680 1.00 95.00 108 VAL A O 1
ATOM 845 N N . ILE A 1 109 ? -7.870 -13.173 1.655 1.00 94.50 109 ILE A N 1
ATOM 846 C CA . ILE A 1 109 ? -7.869 -11.729 1.899 1.00 94.50 109 ILE A CA 1
ATOM 847 C C . ILE A 1 109 ? -7.249 -10.975 0.716 1.00 94.50 109 ILE A C 1
ATOM 849 O O . ILE A 1 109 ? -6.259 -11.445 0.146 1.00 94.50 109 ILE A O 1
ATOM 853 N N . PRO A 1 110 ? -7.798 -9.808 0.337 1.00 96.38 110 PRO A N 1
ATOM 854 C CA . PRO A 1 110 ? -7.126 -8.910 -0.587 1.00 96.38 110 PRO A CA 1
ATOM 855 C C . PRO A 1 110 ? -5.898 -8.299 0.098 1.00 96.38 110 PRO A C 1
ATOM 857 O O . PRO A 1 110 ? -5.977 -7.782 1.212 1.00 96.38 110 PRO A O 1
ATOM 860 N N . VAL A 1 111 ? -4.760 -8.351 -0.582 1.00 95.94 111 VAL A N 1
ATOM 861 C CA . VAL A 1 111 ? -3.490 -7.758 -0.162 1.00 95.94 111 VAL A CA 1
ATOM 862 C C . VAL A 1 111 ? -3.033 -6.807 -1.258 1.00 95.94 111 VAL A C 1
ATOM 864 O O . VAL A 1 111 ? -3.115 -7.137 -2.442 1.00 95.94 111 VAL A O 1
ATOM 867 N N . ALA A 1 112 ? -2.543 -5.626 -0.877 1.00 96.19 112 ALA A N 1
ATOM 868 C CA . ALA A 1 112 ? -2.000 -4.676 -1.840 1.00 96.19 112 ALA A CA 1
ATOM 869 C C . ALA A 1 112 ? -0.918 -5.355 -2.700 1.00 96.19 112 ALA A C 1
ATOM 871 O O . ALA A 1 112 ? 0.029 -5.955 -2.181 1.00 96.19 112 ALA A O 1
ATOM 872 N N . SER A 1 113 ? -1.072 -5.263 -4.020 1.00 96.88 113 SER A N 1
ATOM 873 C CA . SER A 1 113 ? -0.042 -5.681 -4.970 1.00 96.88 113 SER A CA 1
ATOM 874 C C . SER A 1 113 ? 1.217 -4.821 -4.791 1.00 96.88 113 SER A C 1
ATOM 876 O O . SER A 1 113 ? 1.146 -3.730 -4.230 1.00 96.88 113 SER A O 1
ATOM 878 N N . LEU A 1 114 ? 2.387 -5.267 -5.260 1.00 96.81 114 LEU A N 1
ATOM 879 C CA . LEU A 1 114 ? 3.604 -4.438 -5.190 1.00 96.81 114 LEU A CA 1
ATOM 880 C C . LEU A 1 114 ? 3.456 -3.088 -5.934 1.00 96.81 114 LEU A C 1
ATOM 882 O O . LEU A 1 114 ? 3.874 -2.076 -5.366 1.00 96.81 114 LEU A O 1
ATOM 886 N N . PRO A 1 115 ? 2.806 -3.017 -7.118 1.00 98.31 115 PRO A N 1
ATOM 887 C CA . PRO A 1 115 ? 2.441 -1.744 -7.741 1.00 98.31 115 PRO A CA 1
ATOM 888 C C . PRO A 1 115 ? 1.535 -0.873 -6.856 1.00 98.31 115 PRO A C 1
ATOM 890 O O . PRO A 1 115 ? 1.789 0.318 -6.686 1.00 98.31 115 PRO A O 1
ATOM 893 N N . GLY A 1 116 ? 0.504 -1.459 -6.238 1.00 98.19 116 GLY A N 1
ATOM 894 C CA . GLY A 1 116 ? -0.381 -0.725 -5.328 1.00 98.19 116 GLY A CA 1
ATOM 895 C C . GLY A 1 116 ? 0.363 -0.222 -4.091 1.00 98.19 116 GLY A C 1
ATOM 896 O O . GLY A 1 116 ? 0.230 0.933 -3.700 1.00 98.19 116 GLY A O 1
ATOM 897 N N . LEU A 1 117 ? 1.224 -1.056 -3.510 1.00 96.50 117 LEU A N 1
ATOM 898 C CA . LEU A 1 117 ? 2.023 -0.711 -2.341 1.00 96.50 117 LEU A CA 1
ATOM 899 C C . LEU A 1 117 ? 3.008 0.428 -2.634 1.00 96.50 117 LEU A C 1
ATOM 901 O O . LEU A 1 117 ? 3.161 1.312 -1.791 1.00 96.50 117 LEU A O 1
ATOM 905 N N . VAL A 1 118 ? 3.646 0.453 -3.814 1.00 97.12 118 VAL A N 1
ATOM 906 C CA . VAL A 1 118 ? 4.539 1.568 -4.170 1.00 97.12 118 VAL A CA 1
ATOM 907 C C . VAL A 1 118 ? 3.764 2.877 -4.341 1.00 97.12 118 VAL A C 1
ATOM 909 O O . VAL A 1 118 ? 4.245 3.910 -3.886 1.00 97.12 118 VAL A O 1
ATOM 912 N N . ILE A 1 119 ? 2.544 2.844 -4.895 1.00 98.00 119 ILE A N 1
ATOM 913 C CA . ILE A 1 119 ? 1.660 4.022 -4.976 1.00 98.00 119 ILE A CA 1
ATOM 914 C C . ILE A 1 119 ? 1.390 4.580 -3.576 1.00 98.00 119 ILE A C 1
ATOM 916 O O . ILE A 1 119 ? 1.632 5.761 -3.328 1.00 98.00 119 ILE A O 1
ATOM 920 N N . LEU A 1 120 ? 0.953 3.728 -2.643 1.00 96.88 120 LEU A N 1
ATOM 921 C CA . LEU A 1 120 ? 0.666 4.137 -1.264 1.00 96.88 120 LEU A CA 1
ATOM 922 C C . LEU A 1 120 ? 1.908 4.711 -0.572 1.00 96.88 120 LEU A C 1
ATOM 924 O O . LEU A 1 120 ? 1.840 5.740 0.102 1.00 96.88 120 LEU A O 1
ATOM 928 N N . LYS A 1 121 ? 3.068 4.078 -0.777 1.00 94.94 121 LYS A N 1
ATOM 929 C CA . LYS A 1 121 ? 4.340 4.537 -0.213 1.00 94.94 121 LYS A CA 1
ATOM 930 C C . LYS A 1 121 ? 4.802 5.872 -0.798 1.00 94.94 121 LYS A C 1
ATOM 932 O O . LYS A 1 121 ? 5.372 6.665 -0.056 1.00 94.94 121 LYS A O 1
ATOM 937 N N . LEU A 1 122 ? 4.536 6.159 -2.075 1.00 95.44 122 LEU A N 1
ATOM 938 C CA . LEU A 1 122 ? 4.850 7.455 -2.687 1.00 95.44 122 LEU A CA 1
ATOM 939 C C . LEU A 1 122 ? 4.040 8.599 -2.063 1.00 95.44 122 LEU A C 1
ATOM 941 O O . LEU A 1 122 ? 4.621 9.642 -1.764 1.00 95.44 122 LEU A O 1
ATOM 945 N N . PHE A 1 123 ? 2.745 8.399 -1.800 1.00 95.69 123 PHE A N 1
ATOM 946 C CA . PHE A 1 123 ? 1.926 9.383 -1.077 1.00 95.69 123 PHE A CA 1
ATOM 947 C C . PHE A 1 123 ? 2.400 9.569 0.366 1.00 95.69 123 PHE A C 1
ATOM 949 O O . PHE A 1 123 ? 2.649 10.696 0.794 1.00 95.69 123 PHE A O 1
ATOM 956 N N . ALA A 1 124 ? 2.630 8.469 1.088 1.00 92.75 124 ALA A N 1
ATOM 957 C CA . ALA A 1 124 ? 3.139 8.515 2.458 1.00 92.75 124 ALA A CA 1
ATOM 958 C C . ALA A 1 124 ? 4.504 9.223 2.556 1.00 92.75 124 ALA A C 1
ATOM 960 O O . ALA A 1 124 ? 4.744 10.004 3.482 1.00 92.75 124 ALA A O 1
ATOM 961 N N . TRP A 1 125 ? 5.380 8.984 1.573 1.00 92.31 125 TRP A N 1
ATOM 962 C CA . TRP A 1 125 ? 6.643 9.694 1.423 1.00 92.31 125 TRP A CA 1
ATOM 963 C C . TRP A 1 125 ? 6.413 11.175 1.143 1.00 92.31 125 TRP A C 1
ATOM 965 O O . TRP A 1 125 ? 7.055 11.994 1.787 1.00 92.31 125 TRP A O 1
ATOM 975 N N . ALA A 1 126 ? 5.515 11.538 0.223 1.00 91.38 126 ALA A N 1
ATOM 976 C CA . ALA A 1 126 ? 5.239 12.930 -0.126 1.00 91.38 126 ALA A CA 1
ATOM 977 C C . ALA A 1 126 ? 4.771 13.762 1.079 1.00 91.38 126 ALA A C 1
ATOM 979 O O . ALA A 1 126 ? 5.257 14.878 1.266 1.00 91.38 126 ALA A O 1
ATOM 980 N N . ASP A 1 127 ? 3.923 13.194 1.935 1.00 89.44 127 ASP A N 1
ATOM 981 C CA . ASP A 1 127 ? 3.418 13.877 3.130 1.00 89.44 127 ASP A CA 1
ATOM 982 C C . ASP A 1 127 ? 4.477 13.998 4.237 1.00 89.44 127 ASP A C 1
ATOM 984 O O . ASP A 1 127 ? 4.471 14.943 5.027 1.00 89.44 127 ASP A O 1
ATOM 988 N N . ARG A 1 128 ? 5.418 13.045 4.302 1.00 86.19 128 ARG A N 1
ATOM 989 C CA . ARG A 1 128 ? 6.407 12.929 5.388 1.00 86.19 128 ARG A CA 1
ATOM 990 C C . ARG A 1 128 ? 7.851 12.900 4.883 1.00 86.19 128 ARG A C 1
ATOM 992 O O . ARG A 1 128 ? 8.711 12.299 5.529 1.00 86.19 128 ARG A O 1
ATOM 999 N N . LYS A 1 129 ? 8.162 13.582 3.764 1.00 76.88 129 LYS A N 1
ATOM 1000 C CA . LYS A 1 129 ? 9.493 13.540 3.096 1.00 76.88 129 LYS A CA 1
ATOM 1001 C C . LYS A 1 129 ? 10.651 13.804 4.072 1.00 76.88 129 LYS A C 1
ATOM 1003 O O . LYS A 1 129 ? 11.735 13.240 3.937 1.00 76.88 129 LYS A O 1
ATOM 1008 N N . HIS A 1 130 ? 10.416 14.638 5.084 1.00 77.25 130 HIS A N 1
ATOM 1009 C CA . HIS A 1 130 ? 11.393 15.004 6.108 1.00 77.25 130 HIS A CA 1
ATOM 1010 C C . HIS A 1 130 ? 11.745 13.864 7.088 1.00 77.25 130 HIS A C 1
ATOM 1012 O O . HIS A 1 130 ? 12.848 13.860 7.632 1.00 77.25 130 HIS A O 1
ATOM 1018 N N . GLU A 1 131 ? 10.866 12.877 7.287 1.00 80.19 131 GLU A N 1
ATOM 1019 C CA . GLU A 1 131 ? 11.090 11.749 8.206 1.00 80.19 131 GLU A CA 1
ATOM 1020 C C . GLU A 1 131 ? 11.941 10.627 7.591 1.00 80.19 131 GLU A C 1
ATOM 1022 O O . GLU A 1 131 ? 12.458 9.776 8.314 1.00 80.19 131 GLU A O 1
ATOM 1027 N N . LYS A 1 132 ? 12.086 10.600 6.258 1.00 77.50 132 LYS A N 1
ATOM 1028 C CA . LYS A 1 132 ? 12.822 9.586 5.475 1.00 77.50 132 LYS A CA 1
ATOM 1029 C C . LYS A 1 132 ? 12.423 8.119 5.726 1.00 77.50 132 LYS A C 1
ATOM 1031 O O . LYS A 1 132 ? 13.116 7.209 5.273 1.00 77.50 132 LYS A O 1
ATOM 1036 N N . ARG A 1 133 ? 11.311 7.874 6.422 1.00 81.12 133 ARG A N 1
ATOM 1037 C CA . ARG A 1 133 ? 10.882 6.540 6.869 1.00 81.12 133 ARG A CA 1
ATOM 1038 C C . ARG A 1 133 ? 10.449 5.620 5.737 1.00 81.12 133 ARG A C 1
ATOM 1040 O O . ARG A 1 133 ? 10.718 4.430 5.820 1.00 81.12 133 ARG A O 1
ATOM 1047 N N . ASP A 1 134 ? 9.833 6.168 4.693 1.00 86.00 134 ASP A N 1
ATOM 1048 C CA . ASP A 1 134 ? 9.302 5.367 3.586 1.00 86.00 134 ASP A CA 1
ATOM 1049 C C . ASP A 1 134 ? 10.352 5.069 2.488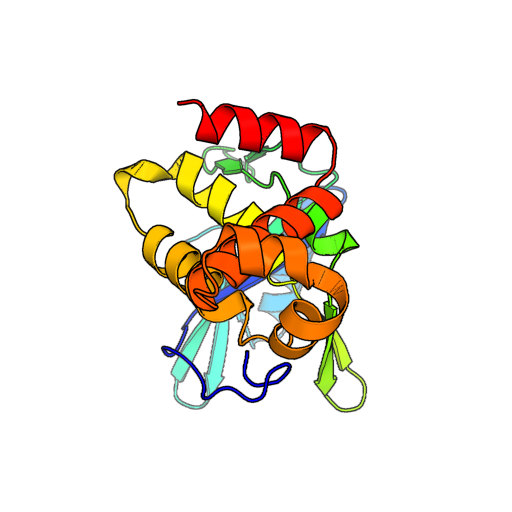 1.00 86.00 134 ASP A C 1
ATOM 1051 O O . ASP A 1 134 ? 10.157 4.153 1.695 1.00 86.00 134 ASP A O 1
ATOM 1055 N N . ALA A 1 135 ? 11.504 5.761 2.460 1.00 88.44 135 ALA A N 1
ATOM 1056 C CA . ALA A 1 135 ? 12.538 5.547 1.430 1.00 88.44 135 ALA A CA 1
ATOM 1057 C C . ALA A 1 135 ? 13.111 4.123 1.409 1.00 88.44 135 ALA A C 1
ATOM 1059 O O . ALA A 1 135 ? 13.232 3.574 0.316 1.00 88.44 135 ALA A O 1
ATOM 1060 N N . PRO A 1 136 ? 13.478 3.507 2.552 1.00 90.19 136 PRO A N 1
ATOM 1061 C CA . PRO A 1 136 ? 13.986 2.138 2.551 1.00 90.19 136 PRO A CA 1
ATOM 1062 C C . PRO A 1 136 ? 12.978 1.132 1.991 1.00 90.19 136 PRO A C 1
ATOM 1064 O O . PRO A 1 136 ? 13.375 0.223 1.267 1.00 90.19 136 PRO A O 1
ATOM 1067 N N . ASP A 1 137 ? 11.687 1.314 2.282 1.00 89.38 137 ASP A N 1
ATOM 1068 C CA . ASP A 1 137 ? 10.629 0.440 1.772 1.00 89.38 137 ASP A CA 1
ATOM 1069 C C . ASP A 1 137 ? 10.439 0.631 0.264 1.00 89.38 137 ASP A C 1
ATOM 1071 O O . ASP A 1 137 ? 10.390 -0.351 -0.473 1.00 89.38 137 ASP A O 1
ATOM 1075 N N . ILE A 1 138 ? 10.401 1.883 -0.210 1.00 93.38 138 ILE A N 1
ATOM 1076 C CA . ILE A 1 138 ? 10.317 2.200 -1.645 1.00 93.38 138 ILE A CA 1
ATOM 1077 C C . ILE A 1 138 ? 11.518 1.612 -2.390 1.00 93.38 138 ILE A C 1
ATOM 1079 O O . ILE A 1 138 ? 11.336 0.920 -3.388 1.00 93.38 138 ILE A O 1
ATOM 1083 N N . LEU A 1 139 ? 12.736 1.836 -1.885 1.00 93.88 139 LEU A N 1
ATOM 1084 C CA . LEU A 1 139 ? 13.959 1.285 -2.468 1.00 93.88 139 LEU A CA 1
ATOM 1085 C C . LEU A 1 139 ? 13.900 -0.240 -2.521 1.00 93.88 139 LEU A C 1
ATOM 1087 O O . LEU A 1 139 ? 14.211 -0.827 -3.551 1.00 93.88 139 LEU A O 1
ATOM 1091 N N . LYS A 1 140 ? 13.456 -0.881 -1.436 1.00 92.31 140 LYS A N 1
ATOM 1092 C CA . LYS A 1 140 ? 13.324 -2.334 -1.390 1.00 92.31 140 LYS A CA 1
ATOM 1093 C C . LYS A 1 140 ? 12.361 -2.847 -2.457 1.00 92.31 140 LYS A C 1
ATOM 1095 O O . LYS A 1 140 ? 12.714 -3.783 -3.162 1.00 92.31 140 LYS A O 1
ATOM 1100 N N . ILE A 1 141 ? 11.178 -2.245 -2.593 1.00 95.00 141 ILE A N 1
ATOM 1101 C CA . ILE A 1 141 ? 10.204 -2.652 -3.616 1.00 95.00 141 ILE A CA 1
ATOM 1102 C C . ILE A 1 141 ? 10.801 -2.467 -5.017 1.00 95.00 141 ILE A C 1
ATOM 1104 O O . ILE A 1 141 ? 10.685 -3.373 -5.835 1.00 95.00 141 ILE A O 1
ATOM 1108 N N . LEU A 1 142 ? 11.472 -1.339 -5.277 1.00 95.88 142 LEU A N 1
ATOM 1109 C CA . LEU A 1 142 ? 12.105 -1.054 -6.569 1.00 95.88 142 LEU A CA 1
ATOM 1110 C C . LEU A 1 142 ? 13.170 -2.092 -6.934 1.00 95.88 142 LEU A C 1
ATOM 1112 O O . LEU A 1 142 ? 13.161 -2.605 -8.047 1.00 95.88 142 LEU A O 1
ATOM 1116 N N . THR A 1 143 ? 14.071 -2.405 -6.001 1.00 94.00 143 THR A N 1
ATOM 1117 C CA . THR A 1 143 ? 15.175 -3.346 -6.234 1.00 94.00 143 THR A CA 1
ATOM 1118 C C . THR A 1 143 ? 14.693 -4.790 -6.345 1.00 94.00 143 THR A C 1
ATOM 1120 O O . THR A 1 143 ? 15.261 -5.562 -7.107 1.00 94.00 143 THR A O 1
ATOM 1123 N N . ASP A 1 144 ? 13.635 -5.156 -5.622 1.00 94.50 144 ASP A N 1
ATOM 1124 C CA . ASP A 1 144 ? 13.167 -6.539 -5.552 1.00 94.50 144 ASP A CA 1
ATOM 1125 C C . ASP A 1 144 ? 12.147 -6.914 -6.639 1.00 94.50 144 ASP A C 1
ATOM 1127 O O . ASP A 1 144 ? 11.817 -8.097 -6.741 1.00 94.50 144 ASP A O 1
ATOM 1131 N N . TYR A 1 145 ? 11.608 -5.952 -7.404 1.00 97.00 145 TYR A N 1
ATOM 1132 C CA . TYR A 1 145 ? 10.415 -6.172 -8.236 1.00 97.00 145 TYR A CA 1
ATOM 1133 C C . TYR A 1 145 ? 10.605 -7.184 -9.371 1.00 97.00 145 TYR A C 1
ATOM 1135 O O . TYR A 1 145 ? 9.697 -7.980 -9.618 1.00 97.00 145 TYR A O 1
ATOM 1143 N N . ALA A 1 146 ? 11.763 -7.170 -10.041 1.00 96.00 146 ALA A N 1
ATOM 1144 C CA . ALA A 1 146 ? 12.096 -8.147 -11.084 1.00 96.00 146 ALA A CA 1
ATOM 1145 C C . ALA A 1 146 ? 12.022 -9.570 -10.514 1.00 96.00 146 ALA A C 1
ATOM 1147 O O . ALA A 1 146 ? 11.189 -10.384 -10.908 1.00 96.00 146 ALA A O 1
ATOM 1148 N N . ASP A 1 147 ? 12.793 -9.802 -9.461 1.00 93.00 147 ASP A N 1
ATOM 1149 C CA . ASP A 1 147 ? 12.890 -11.076 -8.762 1.00 93.00 147 ASP A CA 1
ATOM 1150 C C . ASP A 1 147 ? 11.594 -11.436 -7.993 1.00 93.00 147 ASP A C 1
ATOM 1152 O O . ASP A 1 147 ? 11.518 -12.467 -7.319 1.00 93.00 147 ASP A O 1
ATOM 1156 N N . ALA A 1 148 ? 10.582 -10.561 -7.959 1.00 91.81 148 ALA A N 1
ATOM 1157 C CA . ALA A 1 148 ? 9.288 -10.794 -7.312 1.00 91.81 148 ALA A CA 1
ATOM 1158 C C . ALA A 1 148 ? 8.276 -11.367 -8.316 1.00 91.81 148 ALA A C 1
ATOM 1160 O O . ALA A 1 148 ? 7.166 -10.860 -8.461 1.00 91.81 148 ALA A O 1
ATOM 1161 N N . GLY A 1 149 ? 8.684 -12.426 -9.022 1.00 91.25 149 GLY A N 1
ATOM 1162 C CA . GLY A 1 149 ? 7.854 -13.132 -10.000 1.00 91.25 149 GLY A CA 1
ATOM 1163 C C . GLY A 1 149 ? 7.723 -12.443 -11.362 1.00 91.25 149 GLY A C 1
ATOM 1164 O O . GLY A 1 149 ? 6.862 -12.838 -12.141 1.00 91.25 149 GLY A O 1
ATOM 1165 N N . ASN A 1 150 ? 8.547 -11.432 -11.660 1.00 96.06 150 ASN A N 1
ATOM 1166 C CA . ASN A 1 150 ? 8.522 -10.714 -12.938 1.00 96.06 150 ASN A CA 1
ATOM 1167 C C . ASN A 1 150 ? 9.739 -10.996 -13.834 1.00 96.06 150 ASN A C 1
ATOM 1169 O O . ASN A 1 150 ? 9.784 -10.478 -14.946 1.00 96.06 150 ASN A O 1
ATOM 1173 N N . GLU A 1 151 ? 10.713 -11.791 -13.389 1.00 93.75 151 GLU A N 1
ATOM 1174 C CA . GLU A 1 151 ? 11.936 -12.061 -14.152 1.00 93.75 151 GLU A CA 1
ATOM 1175 C C . GLU A 1 151 ? 11.620 -12.716 -15.505 1.00 93.75 151 GLU A C 1
ATOM 1177 O O . GLU A 1 151 ? 11.987 -12.175 -16.545 1.00 93.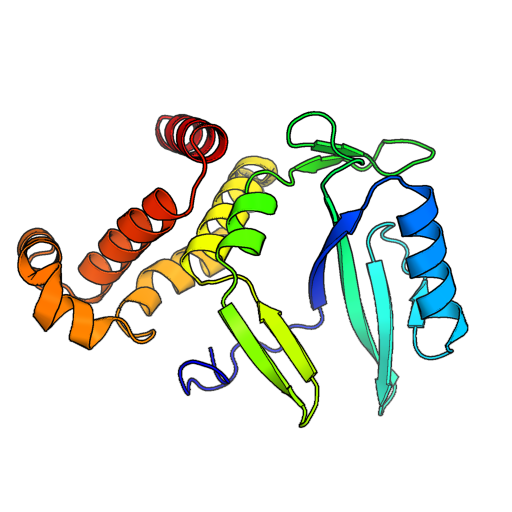75 151 GLU A O 1
ATOM 1182 N N . ASP A 1 152 ? 10.821 -13.787 -15.525 1.00 95.50 152 ASP A N 1
ATOM 1183 C CA . ASP A 1 152 ? 10.394 -14.432 -16.775 1.00 95.50 152 ASP A CA 1
ATOM 1184 C C . ASP A 1 152 ? 9.655 -13.458 -17.706 1.00 95.50 152 ASP A C 1
ATOM 1186 O O . ASP A 1 152 ? 9.903 -13.428 -18.911 1.00 95.50 152 ASP A O 1
ATOM 1190 N N . ARG A 1 153 ? 8.791 -12.601 -17.146 1.00 96.25 153 ARG A N 1
ATOM 1191 C CA . ARG A 1 153 ? 8.066 -11.565 -17.897 1.00 96.25 153 ARG A CA 1
ATOM 1192 C C . ARG A 1 153 ? 9.018 -10.530 -18.504 1.00 96.25 153 ARG A C 1
ATOM 1194 O O . ARG A 1 153 ? 8.782 -10.077 -19.622 1.00 96.25 153 ARG A O 1
ATOM 1201 N N . LEU A 1 154 ? 10.097 -10.168 -17.806 1.00 96.69 154 LEU A N 1
ATOM 1202 C CA . LEU A 1 154 ? 11.121 -9.261 -18.334 1.00 96.69 154 LEU A CA 1
ATOM 1203 C C . LEU A 1 154 ? 11.803 -9.838 -19.578 1.00 96.69 154 LEU A C 1
ATOM 1205 O O . LEU A 1 154 ? 12.012 -9.109 -20.546 1.00 96.69 154 LEU A O 1
ATOM 1209 N N . TYR A 1 155 ? 12.103 -11.138 -19.577 1.00 95.56 155 TYR A N 1
ATOM 1210 C CA . TYR A 1 155 ? 12.745 -11.806 -20.711 1.00 95.56 155 TYR A CA 1
ATOM 1211 C C . TYR A 1 155 ? 11.776 -12.191 -21.839 1.00 95.56 155 TYR A C 1
ATOM 1213 O O . TYR A 1 155 ? 12.197 -12.253 -22.994 1.00 95.56 155 TYR A O 1
ATOM 1221 N N . ALA A 1 156 ? 10.505 -12.459 -21.532 1.00 96.06 156 ALA A N 1
ATOM 1222 C CA . ALA A 1 156 ? 9.520 -12.925 -22.509 1.00 96.06 156 ALA A CA 1
ATOM 1223 C C . ALA A 1 156 ? 8.714 -11.788 -23.157 1.00 96.06 156 ALA A C 1
ATOM 1225 O O . ALA A 1 156 ? 8.581 -11.748 -24.380 1.00 96.06 156 ALA A O 1
ATOM 1226 N N . ASP A 1 157 ? 8.199 -10.859 -22.347 1.00 96.69 157 ASP A N 1
ATOM 1227 C CA . ASP A 1 157 ? 7.173 -9.898 -22.771 1.00 96.69 157 ASP A CA 1
ATOM 1228 C C . ASP A 1 157 ? 7.678 -8.448 -22.781 1.00 96.69 157 ASP A C 1
ATOM 1230 O O . ASP A 1 157 ? 7.122 -7.591 -23.470 1.00 96.69 157 ASP A O 1
ATOM 1234 N N . GLU A 1 158 ? 8.732 -8.153 -22.016 1.00 97.00 158 GLU A N 1
ATOM 1235 C CA . GLU A 1 158 ? 9.190 -6.785 -21.740 1.00 97.00 158 GLU A CA 1
ATOM 1236 C C . GLU A 1 158 ? 10.666 -6.566 -22.123 1.00 97.00 158 GLU A C 1
ATOM 1238 O O . GLU A 1 158 ? 11.340 -5.706 -21.550 1.00 97.00 158 GLU A O 1
ATOM 1243 N N . LEU A 1 159 ? 11.164 -7.286 -23.139 1.00 95.94 159 LEU A N 1
ATOM 1244 C CA . LEU A 1 159 ? 12.530 -7.125 -23.669 1.00 95.94 159 LEU A CA 1
ATOM 1245 C C . LEU A 1 159 ? 12.927 -5.659 -23.934 1.00 95.94 159 LEU A C 1
ATOM 1247 O O . LEU A 1 159 ? 14.032 -5.285 -23.544 1.00 95.94 159 LEU A O 1
ATOM 1251 N N . PRO A 1 160 ? 12.060 -4.781 -24.488 1.00 97.88 160 PRO A N 1
ATOM 1252 C CA . PRO A 1 160 ? 12.411 -3.370 -24.660 1.00 97.88 160 PRO A CA 1
ATOM 1253 C C . PRO A 1 160 ? 12.713 -2.630 -23.345 1.00 97.88 160 PRO A C 1
ATOM 1255 O O . PRO A 1 160 ? 13.506 -1.690 -23.337 1.00 97.88 160 PRO A O 1
ATOM 1258 N N . ILE A 1 161 ? 12.093 -3.027 -22.224 1.00 97.44 161 ILE A N 1
ATOM 1259 C CA . ILE A 1 161 ? 12.393 -2.457 -20.899 1.00 97.44 161 ILE A CA 1
ATOM 1260 C C . ILE A 1 161 ? 13.773 -2.915 -20.431 1.00 97.44 161 ILE A C 1
ATOM 1262 O O . ILE A 1 161 ? 14.524 -2.107 -19.883 1.00 97.44 161 ILE A O 1
ATOM 1266 N N . LEU A 1 162 ? 14.108 -4.184 -20.672 1.00 96.06 162 LEU A N 1
ATOM 1267 C CA . LEU A 1 162 ? 15.396 -4.770 -20.320 1.00 96.06 162 LEU A CA 1
ATOM 1268 C C . LEU A 1 162 ? 16.541 -4.159 -21.145 1.00 96.06 162 LEU A C 1
ATOM 1270 O O . LEU A 1 162 ? 17.552 -3.748 -20.581 1.00 96.06 162 LEU A O 1
ATOM 1274 N N . GLU A 1 163 ? 16.354 -4.005 -22.458 1.00 97.38 163 GLU A N 1
ATOM 1275 C CA . GLU A 1 163 ? 17.304 -3.329 -23.353 1.00 97.38 163 GLU A CA 1
ATOM 1276 C C . GLU A 1 163 ? 17.533 -1.869 -22.940 1.00 97.38 163 GLU A C 1
ATOM 1278 O O . GLU A 1 163 ? 18.673 -1.417 -22.842 1.00 97.38 163 GLU A O 1
ATOM 1283 N N . ALA A 1 164 ? 16.460 -1.131 -22.626 1.00 97.44 164 ALA A N 1
ATOM 1284 C CA . ALA A 1 164 ? 16.548 0.256 -22.160 1.00 97.44 164 ALA A CA 1
ATOM 1285 C C . ALA A 1 164 ? 17.209 0.406 -20.776 1.00 97.44 164 ALA A C 1
ATOM 1287 O O . ALA A 1 164 ? 17.566 1.520 -20.381 1.00 97.44 164 ALA A O 1
ATOM 1288 N N . ALA A 1 165 ? 17.329 -0.692 -20.030 1.00 97.06 165 ALA A N 1
ATOM 1289 C CA . ALA A 1 165 ? 18.054 -0.782 -18.771 1.00 97.06 165 ALA A CA 1
ATOM 1290 C C . ALA A 1 165 ? 19.467 -1.368 -18.944 1.00 97.06 165 ALA A C 1
ATOM 1292 O O . ALA A 1 165 ? 20.091 -1.710 -17.948 1.00 97.06 165 ALA A O 1
ATOM 1293 N N . GLU A 1 166 ? 19.969 -1.515 -20.176 1.00 97.69 166 GLU A N 1
ATOM 1294 C CA . GLU A 1 166 ? 21.275 -2.130 -20.468 1.00 97.69 166 GLU A CA 1
ATOM 1295 C C . GLU A 1 166 ? 21.417 -3.543 -19.872 1.00 97.69 166 GLU A C 1
ATOM 1297 O O . GLU A 1 166 ? 22.505 -3.971 -19.494 1.00 97.69 166 GLU A O 1
ATOM 1302 N N . PHE A 1 167 ? 20.301 -4.277 -19.803 1.00 95.38 167 PHE A N 1
ATOM 1303 C CA . PHE A 1 167 ? 20.193 -5.599 -19.183 1.00 95.38 167 PHE A CA 1
ATOM 1304 C C . PHE A 1 167 ? 20.499 -5.629 -17.673 1.00 95.38 167 PHE A C 1
ATOM 1306 O O . PHE A 1 167 ? 20.686 -6.705 -17.104 1.00 95.38 167 PHE A O 1
ATOM 1313 N N . ASP A 1 168 ? 20.483 -4.476 -16.998 1.00 97.19 168 ASP A N 1
ATOM 1314 C CA . ASP A 1 168 ? 20.452 -4.403 -15.538 1.00 97.19 168 ASP A CA 1
ATOM 1315 C C . ASP A 1 168 ? 19.050 -4.796 -15.042 1.00 97.19 168 ASP A C 1
ATOM 1317 O O . ASP A 1 168 ? 18.080 -4.039 -15.160 1.00 97.19 168 ASP A O 1
ATOM 1321 N N . VAL A 1 169 ? 18.938 -6.022 -14.525 1.00 95.69 169 VAL A N 1
ATOM 1322 C CA . VAL A 1 169 ? 17.668 -6.627 -14.094 1.00 95.69 169 VAL A CA 1
ATOM 1323 C C . VAL A 1 169 ? 16.991 -5.824 -12.970 1.00 95.69 169 VAL A C 1
ATOM 1325 O O . VAL A 1 169 ? 15.803 -5.526 -13.117 1.00 95.69 169 VAL A O 1
ATOM 1328 N N . PRO A 1 170 ? 17.683 -5.391 -11.894 1.00 95.56 170 PRO A N 1
ATOM 1329 C CA . PRO A 1 170 ? 17.096 -4.485 -10.904 1.00 95.56 170 PRO A CA 1
ATOM 1330 C C . PRO A 1 170 ? 16.534 -3.181 -11.494 1.00 95.56 170 PRO A C 1
ATOM 1332 O O . PRO A 1 170 ? 15.419 -2.781 -11.150 1.00 95.56 170 PRO A O 1
ATOM 1335 N N . ILE A 1 171 ? 17.258 -2.517 -12.403 1.00 97.62 171 ILE A N 1
ATOM 1336 C CA . ILE A 1 171 ? 16.777 -1.282 -13.050 1.00 97.62 171 ILE A CA 1
ATOM 1337 C C . ILE A 1 171 ? 15.579 -1.572 -13.963 1.00 97.62 171 ILE A C 1
ATOM 1339 O O . ILE A 1 171 ? 14.603 -0.812 -13.963 1.00 97.62 171 ILE A O 1
ATOM 1343 N N . ALA A 1 172 ? 15.617 -2.668 -14.723 1.00 98.06 172 ALA A N 1
ATOM 1344 C CA . ALA A 1 172 ? 14.505 -3.106 -15.562 1.00 98.06 172 ALA A CA 1
ATOM 1345 C C . ALA A 1 172 ? 13.256 -3.412 -14.719 1.00 98.06 172 ALA A C 1
ATOM 1347 O O . ALA A 1 172 ? 12.159 -2.965 -15.056 1.00 98.06 172 ALA A O 1
ATOM 1348 N N . GLY A 1 173 ? 13.431 -4.080 -13.575 1.00 98.06 173 GLY A N 1
ATOM 1349 C CA . GLY A 1 173 ? 12.385 -4.320 -12.584 1.00 98.06 173 GLY A CA 1
ATOM 1350 C C . GLY A 1 173 ? 11.772 -3.025 -12.060 1.00 98.06 173 GLY A C 1
ATOM 1351 O O . GLY A 1 173 ? 10.555 -2.867 -12.083 1.00 98.06 173 GLY A O 1
ATOM 1352 N N . ALA A 1 174 ? 12.588 -2.049 -11.666 1.00 98.00 174 ALA A N 1
ATOM 1353 C CA . ALA A 1 174 ? 12.088 -0.750 -11.215 1.00 98.00 174 ALA A CA 1
ATOM 1354 C C . ALA A 1 174 ? 11.28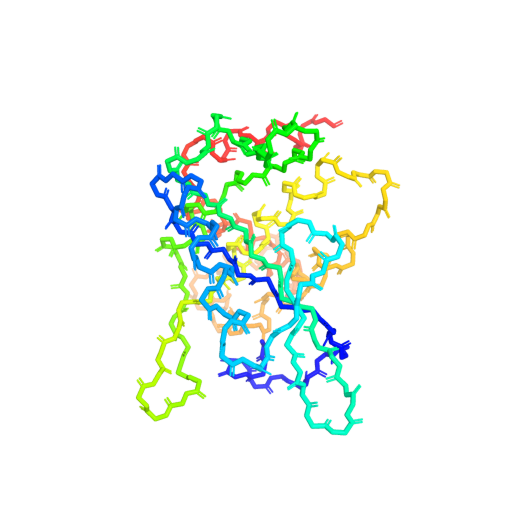2 -0.011 -12.305 1.00 98.00 174 ALA A C 1
ATOM 1356 O O . ALA A 1 174 ? 10.244 0.593 -12.019 1.00 98.00 174 ALA A O 1
ATOM 1357 N N . ARG A 1 175 ? 11.715 -0.085 -13.572 1.00 98.00 175 ARG A N 1
ATOM 1358 C CA . ARG A 1 175 ? 10.968 0.476 -14.713 1.00 98.00 175 ARG A CA 1
ATOM 1359 C C . ARG A 1 175 ? 9.643 -0.249 -14.938 1.00 98.00 175 ARG A C 1
ATOM 1361 O O . ARG A 1 175 ? 8.622 0.407 -15.157 1.00 98.00 175 ARG A O 1
ATOM 1368 N N . LEU A 1 176 ? 9.649 -1.578 -14.849 1.00 98.50 176 LEU A N 1
ATOM 1369 C CA . LEU A 1 176 ? 8.448 -2.400 -14.958 1.00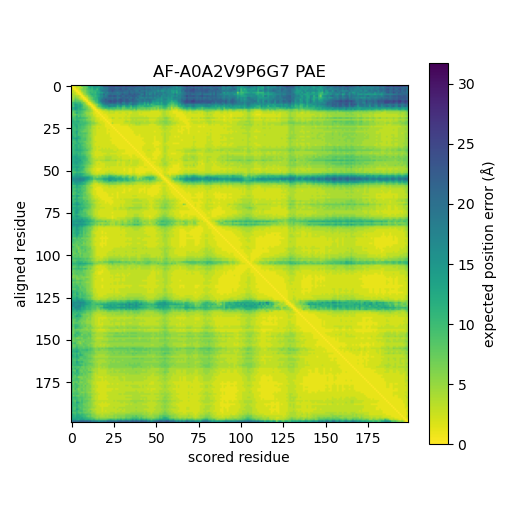 98.50 176 LEU A CA 1
ATOM 1370 C C . LEU A 1 176 ? 7.445 -2.078 -13.844 1.00 98.50 176 LEU A C 1
ATOM 1372 O O . LEU A 1 176 ? 6.266 -1.889 -14.128 1.00 98.50 176 LEU A O 1
ATOM 1376 N N . LEU A 1 177 ? 7.917 -1.908 -12.605 1.00 98.50 177 LEU A N 1
ATOM 1377 C CA . LEU A 1 177 ? 7.089 -1.472 -11.480 1.00 98.50 177 LEU A CA 1
ATOM 1378 C C . LEU A 1 177 ? 6.406 -0.138 -11.782 1.00 98.50 177 LEU A C 1
ATOM 1380 O O . LEU A 1 177 ? 5.217 0.011 -11.525 1.00 98.50 177 LEU A O 1
ATOM 1384 N N . GLY A 1 178 ? 7.139 0.826 -12.348 1.00 97.69 178 GLY A N 1
ATOM 1385 C CA . GLY A 1 178 ? 6.572 2.112 -12.758 1.00 97.69 178 GLY A CA 1
ATOM 1386 C C . GLY A 1 178 ? 5.481 1.968 -13.825 1.00 97.69 178 GLY A C 1
ATOM 1387 O O . GLY A 1 178 ? 4.436 2.615 -13.725 1.00 97.69 178 GLY A O 1
ATOM 1388 N N . LYS A 1 179 ? 5.690 1.092 -14.819 1.00 97.81 179 LYS A N 1
ATOM 1389 C CA . LYS A 1 179 ? 4.690 0.768 -15.852 1.00 97.81 179 LYS A CA 1
ATOM 1390 C C . LYS A 1 179 ? 3.429 0.158 -15.234 1.00 97.81 179 LYS A C 1
ATOM 1392 O O . LYS A 1 179 ? 2.326 0.605 -15.544 1.00 97.81 179 LYS A O 1
ATOM 1397 N N . ASP A 1 180 ? 3.590 -0.808 -14.338 1.00 98.44 180 ASP A N 1
ATOM 1398 C CA . ASP A 1 180 ? 2.472 -1.507 -13.702 1.00 98.44 180 ASP A CA 1
ATOM 1399 C C . ASP A 1 180 ? 1.726 -0.611 -12.709 1.00 98.44 180 ASP A C 1
ATOM 1401 O O . ASP A 1 180 ? 0.497 -0.583 -12.704 1.00 98.44 180 ASP A O 1
ATOM 1405 N N . ALA A 1 181 ? 2.446 0.200 -11.927 1.00 98.38 181 ALA A N 1
ATOM 1406 C CA . ALA A 1 181 ? 1.852 1.205 -11.048 1.00 98.38 181 ALA A CA 1
ATOM 1407 C C . ALA A 1 181 ? 1.026 2.212 -11.857 1.00 98.38 181 ALA A C 1
ATOM 1409 O O . ALA A 1 181 ? -0.095 2.549 -11.483 1.00 98.38 181 ALA A O 1
ATOM 1410 N N . ARG A 1 182 ? 1.530 2.647 -13.019 1.00 97.81 182 ARG A N 1
ATOM 1411 C CA . ARG A 1 182 ? 0.768 3.517 -13.918 1.00 97.81 182 ARG A CA 1
ATOM 1412 C C . ARG A 1 182 ? -0.474 2.835 -14.492 1.00 97.81 182 ARG A C 1
ATOM 1414 O O . ARG A 1 182 ? -1.461 3.521 -14.737 1.00 97.81 182 ARG A O 1
ATOM 1421 N N . HIS A 1 183 ? -0.428 1.527 -14.733 1.00 98.06 183 HIS A N 1
ATOM 1422 C CA . HIS A 1 183 ? -1.562 0.779 -15.271 1.00 98.06 183 HIS A CA 1
ATOM 1423 C C . HIS A 1 183 ? -2.728 0.689 -14.279 1.00 98.06 183 HIS A C 1
ATOM 1425 O O . HIS A 1 183 ? -3.879 0.803 -14.692 1.00 98.06 183 HIS A O 1
ATOM 1431 N N . ILE A 1 184 ? -2.433 0.518 -12.987 1.00 98.38 184 ILE A N 1
ATOM 1432 C CA . ILE A 1 184 ? -3.462 0.389 -11.944 1.00 98.38 184 ILE A CA 1
ATOM 1433 C C . ILE A 1 184 ? -3.933 1.735 -11.380 1.00 98.38 184 ILE A C 1
ATOM 1435 O O . ILE A 1 184 ? -4.993 1.803 -10.771 1.00 98.38 184 ILE A O 1
ATOM 1439 N N . ALA A 1 185 ? -3.147 2.800 -11.545 1.00 98.31 185 ALA A N 1
ATOM 1440 C CA . ALA A 1 185 ? -3.478 4.113 -11.016 1.00 98.31 185 ALA A CA 1
ATOM 1441 C C . ALA A 1 185 ? -4.579 4.789 -11.839 1.00 98.31 185 ALA A C 1
ATOM 1443 O O . ALA A 1 185 ? -4.418 5.030 -13.040 1.00 98.31 185 ALA A O 1
ATOM 1444 N N . SER A 1 186 ? -5.642 5.231 -11.169 1.00 98.06 186 SER A N 1
ATOM 1445 C CA . SER A 1 186 ? -6.602 6.183 -11.725 1.00 98.06 186 SER A CA 1
ATOM 1446 C C . SER A 1 186 ? -5.923 7.443 -12.285 1.00 98.06 186 SER A C 1
ATOM 1448 O O . SER A 1 186 ? -4.767 7.768 -11.986 1.00 98.06 186 SER A O 1
ATOM 1450 N N . GLN A 1 187 ? -6.658 8.200 -13.104 1.00 97.19 187 GLN A N 1
ATOM 1451 C CA . GLN A 1 187 ? -6.154 9.454 -13.677 1.00 97.19 187 GLN A CA 1
ATOM 1452 C C . GLN A 1 187 ? -5.763 10.469 -12.593 1.00 97.19 187 GLN A C 1
ATOM 1454 O O . GLN A 1 187 ? -4.741 11.140 -12.730 1.00 97.19 187 GLN A O 1
ATOM 1459 N N . GLU A 1 188 ? -6.539 10.547 -11.511 1.00 96.38 188 GLU A N 1
ATOM 1460 C CA . GLU A 1 188 ? -6.287 11.438 -10.376 1.00 96.38 188 GLU A CA 1
ATOM 1461 C C . GLU A 1 188 ? -5.010 11.052 -9.621 1.00 96.38 188 GLU A C 1
ATOM 1463 O O . GLU A 1 188 ? -4.128 11.892 -9.411 1.00 96.38 188 GLU A O 1
ATOM 1468 N N . THR A 1 189 ? -4.862 9.767 -9.285 1.00 97.62 189 THR A N 1
ATOM 1469 C CA . THR A 1 189 ? -3.653 9.238 -8.642 1.00 97.62 189 THR A CA 1
ATOM 1470 C C . THR A 1 189 ? -2.429 9.452 -9.527 1.00 97.62 189 THR A C 1
ATOM 1472 O O . THR A 1 189 ? -1.409 9.975 -9.076 1.00 97.62 189 THR A O 1
ATOM 1475 N N . SER A 1 190 ? -2.548 9.134 -10.816 1.00 96.88 190 SER A N 1
ATOM 1476 C CA . SER A 1 190 ? -1.495 9.335 -11.809 1.00 96.88 190 SER A CA 1
ATOM 1477 C C . SER A 1 190 ? -1.052 10.795 -11.914 1.00 96.88 190 SER A C 1
ATOM 1479 O O . SER A 1 190 ? 0.147 11.070 -11.971 1.00 96.88 190 SER A O 1
ATOM 1481 N N . ALA A 1 191 ? -2.000 11.735 -11.953 1.00 96.12 191 ALA A N 1
ATOM 1482 C CA . ALA A 1 191 ? -1.703 13.164 -12.022 1.00 96.12 191 ALA A CA 1
ATOM 1483 C C . ALA A 1 191 ? -1.010 13.658 -10.744 1.00 96.12 191 ALA A C 1
ATOM 1485 O O . ALA A 1 191 ? -0.048 14.425 -10.816 1.00 96.12 191 ALA A O 1
ATOM 1486 N N . SER A 1 192 ? -1.461 13.176 -9.585 1.00 96.00 192 SER A N 1
ATOM 1487 C CA . SER A 1 192 ? -0.900 13.539 -8.283 1.00 96.00 192 SER A CA 1
ATOM 1488 C C . SER A 1 192 ? 0.542 13.054 -8.138 1.00 96.00 192 SER A C 1
ATOM 1490 O O . SER A 1 192 ? 1.420 13.849 -7.810 1.00 96.00 192 SER A O 1
ATOM 1492 N N . ILE A 1 193 ? 0.817 11.789 -8.477 1.00 95.62 193 ILE A N 1
ATOM 1493 C CA . ILE A 1 193 ? 2.179 11.232 -8.468 1.00 95.62 193 ILE A CA 1
ATOM 1494 C C . ILE A 1 193 ? 3.080 11.975 -9.460 1.00 95.62 193 ILE A C 1
ATOM 1496 O O . ILE A 1 193 ? 4.203 12.333 -9.113 1.00 95.62 193 ILE A O 1
ATOM 1500 N N . ALA A 1 194 ? 2.604 12.253 -10.678 1.00 94.62 194 ALA A N 1
ATOM 1501 C CA . ALA A 1 194 ? 3.397 12.981 -11.671 1.00 94.62 194 ALA A CA 1
ATOM 1502 C C . ALA A 1 19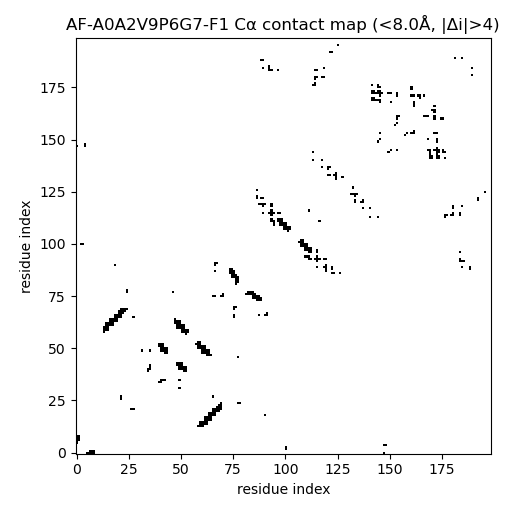4 ? 3.811 14.374 -11.171 1.00 94.62 194 ALA A C 1
ATOM 1504 O O . ALA A 1 194 ? 4.956 14.774 -11.363 1.00 94.62 194 ALA A O 1
ATOM 1505 N N . LYS A 1 195 ? 2.907 15.083 -10.481 1.00 93.44 195 LYS A N 1
ATOM 1506 C CA . LYS A 1 195 ? 3.218 16.365 -9.842 1.00 93.44 195 LYS A CA 1
ATOM 1507 C C . LYS A 1 195 ? 4.282 16.207 -8.751 1.00 93.44 195 LYS A C 1
ATOM 1509 O O . LYS A 1 195 ? 5.242 16.961 -8.739 1.00 93.44 195 LYS A O 1
ATOM 1514 N N . MET A 1 196 ? 4.160 15.189 -7.897 1.00 91.12 196 MET A N 1
ATOM 1515 C CA . MET A 1 196 ? 5.107 14.926 -6.799 1.00 91.12 196 MET A CA 1
ATOM 1516 C C . MET A 1 196 ? 6.533 14.607 -7.255 1.00 91.12 196 MET A C 1
ATOM 1518 O O . MET A 1 196 ? 7.466 14.825 -6.482 1.00 91.12 196 MET A O 1
ATOM 1522 N N . LEU A 1 197 ? 6.680 14.026 -8.449 1.00 86.88 197 LEU A N 1
ATOM 1523 C CA . LEU A 1 197 ? 7.966 13.660 -9.050 1.00 86.88 197 LEU A CA 1
ATOM 1524 C C . LEU A 1 197 ? 8.595 14.796 -9.872 1.00 86.88 197 LEU A C 1
ATOM 1526 O O . LEU A 1 197 ? 9.761 14.688 -10.243 1.00 86.88 197 LEU A O 1
ATOM 1530 N N . ALA A 1 198 ? 7.830 15.843 -10.191 1.00 86.38 198 ALA A N 1
ATOM 1531 C CA . ALA A 1 198 ? 8.317 17.025 -10.902 1.00 86.38 198 ALA A CA 1
ATOM 1532 C C . ALA A 1 198 ? 8.887 18.108 -9.962 1.00 86.38 198 ALA A C 1
ATOM 1534 O O . ALA A 1 198 ? 9.544 19.029 -10.448 1.00 86.38 198 ALA A O 1
ATOM 1535 N N . ASP A 1 199 ? 8.622 17.986 -8.656 1.00 64.06 199 ASP A N 1
ATOM 1536 C CA . ASP A 1 199 ? 9.130 18.840 -7.571 1.00 64.06 199 ASP A CA 1
ATOM 1537 C C . ASP A 1 199 ? 10.514 18.383 -7.074 1.00 64.06 199 ASP A C 1
ATOM 1539 O O . ASP A 1 199 ? 11.385 19.259 -6.860 1.00 64.06 199 ASP A O 1
#

pLDDT: mean 91.48, std 10.57, range [49.66, 98.5]

Solvent-accessible surface area (backbone atoms only — not comparable to full-atom values): 11202 Å² total; per-residue (Å²): 96,40,96,83,59,75,37,82,82,72,81,89,71,59,63,44,83,44,79,44,80,35,72,42,67,67,58,52,53,49,49,54,50,52,49,34,73,69,72,47,28,42,87,46,91,51,86,50,34,34,31,36,64,44,84,93,84,42,67,35,41,36,39,51,44,75,35,64,58,56,41,61,85,46,32,35,50,51,78,94,80,45,80,56,69,46,79,53,54,42,52,66,35,15,60,78,55,35,43,78,42,74,82,49,99,91,37,71,44,78,38,67,26,72,38,30,45,49,48,38,43,52,52,56,28,68,80,40,59,90,70,56,72,43,52,64,57,50,52,47,53,33,54,43,37,17,81,57,83,32,49,68,47,37,71,72,77,35,45,72,50,27,58,77,35,76,65,37,55,44,57,22,14,33,53,50,43,53,54,50,29,57,70,53,36,49,72,67,48,45,52,51,52,53,54,67,73,73,110

Mean predicted aligned error: 5.04 Å

Sequence (199 aa):
LENIFGRPPGKLTRDLDFGFVLSDWKQFENLKATLISTGRFNADRAIQRVLYQHSGGISVGVDLIPFGGVQDGSLISWPPHNDFVMNVAGFRDALESAIHVQVDTDLVIPVASLPGLVILKLFAWADRKHEKRDAPDILKILTDYADAGNEDRLYADELPILEAAEFDVPIAGARLLGKDARHIASQETSASIAKMLAD

Radius of gyration: 18.51 Å; Cα contacts (8 Å, |Δi|>4): 272; chains: 1; bounding box: 41×42×51 Å